Protein AF-A0A2G9M2V4-F1 (afdb_monomer_lite)

Sequence (342 aa):
EKAVISFSGGCNIKPTGKTESYLNFDTWGEDLDELNELRHRVETSLGPGWCKREIEGLKKQREELENALNQEFLGWFFEEYVASSPAEWEKHISGIFASYWRFVDNARELHEMTGCLEDTALDIELKDIEYKSEYGELHYWEEERQLDGREIITPFMQIWVFPTKDFIKEEFRAAMRAGKMPGPGNEQKGPSPKEIEETKKNEEVMRRINKLSDKYGGSADFLIEVYDEDETLFRALMRINPENIVEIDIINDNTNIEEPDINVAVEFDFLYDTIKIFEQEAHLESPPWARQPRRPIKRIVDTGKVIARVAAAVVSGGIRVSPITATPTVLSFLKLIAGGSM

Foldseek 3Di:
DDKDKDWDWDFDQDPVRDTDIDTDIDIDDPVCVVVVVVVVVCCVVCQVVVLVVQLVVLLVVVVVLVVCPDPVNVCCLQVPVCQVCVLCQVVSVVVVVVSVVSVLVSQVSNCVSCVSP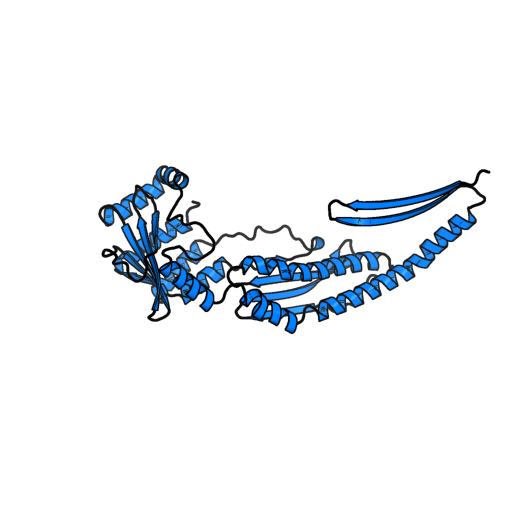PDQDDPDDWDWDWDDDQQWIKTKTWDWDDDPNGTTIWIKMWIDGHDHLVVVLVQLQVCLQVFADGGDDDSQQADDPVVLVVQLPPPVLLVLLAVQCVVVPFKAWEWEFEDEPPDTSWIWIWIGGNRRRIGITTHHPPDDDDDHPKYKYAYSVLVRVVVSVLRPPGDMDTHPRPDDPPPPPPPCPVLVVVLVSVVVCCVVVRIDMPPPVCVVVVSVVSCVVSVDDD

Radius of gyration: 31.12 Å; chains: 1; bounding box: 85×49×77 Å

pLDDT: mean 77.34, std 16.14, range [33.22, 94.5]

Structure (mmCIF, N/CA/C/O backbone):
data_AF-A0A2G9M2V4-F1
#
_entry.id   AF-A0A2G9M2V4-F1
#
loop_
_atom_site.group_PDB
_atom_site.id
_atom_site.type_symbol
_atom_site.label_atom_id
_atom_site.label_alt_id
_atom_site.label_comp_id
_atom_site.label_asym_id
_atom_site.label_entity_id
_atom_site.label_seq_id
_atom_site.pdbx_PDB_ins_code
_atom_site.Cartn_x
_atom_site.Cartn_y
_atom_site.Cartn_z
_atom_site.occupancy
_atom_site.B_iso_or_equiv
_atom_site.auth_seq_id
_atom_site.auth_comp_id
_atom_site.auth_asym_id
_atom_site.auth_atom_id
_atom_site.pdbx_PDB_model_num
ATOM 1 N N . GLU A 1 1 ? 57.743 30.578 -36.783 1.00 50.25 1 GLU A N 1
ATOM 2 C CA . GLU A 1 1 ? 57.048 30.782 -35.494 1.00 50.25 1 GLU A CA 1
ATOM 3 C C . GLU A 1 1 ? 57.430 29.684 -34.500 1.00 50.25 1 GLU A C 1
ATOM 5 O O . GLU A 1 1 ? 58.233 28.823 -34.839 1.00 50.25 1 GLU A O 1
ATOM 10 N N . LYS A 1 2 ? 56.910 29.707 -33.263 1.00 49.12 2 LYS A N 1
ATOM 11 C CA . LYS A 1 2 ? 56.956 28.548 -32.355 1.00 49.12 2 LYS A CA 1
ATOM 12 C C . LYS A 1 2 ? 55.600 27.845 -32.407 1.00 49.12 2 LYS A C 1
ATOM 14 O O . LYS A 1 2 ? 54.623 28.401 -31.920 1.00 49.12 2 LYS A O 1
ATOM 19 N N . ALA A 1 3 ? 55.567 26.649 -32.984 1.00 47.72 3 ALA A N 1
ATOM 20 C CA . ALA A 1 3 ? 54.414 25.764 -32.927 1.00 47.72 3 ALA A CA 1
ATOM 21 C C . ALA A 1 3 ? 54.236 25.243 -31.493 1.00 47.72 3 ALA A C 1
ATOM 23 O O . ALA A 1 3 ? 55.201 24.790 -30.867 1.00 47.72 3 ALA A O 1
ATOM 24 N N . VAL A 1 4 ? 53.017 25.328 -30.963 1.00 50.97 4 VAL A N 1
ATOM 25 C CA . VAL A 1 4 ? 52.681 24.814 -29.630 1.00 50.97 4 VAL A CA 1
ATOM 26 C C . VAL A 1 4 ? 51.576 23.783 -29.772 1.00 50.97 4 VAL A C 1
ATOM 28 O O . VAL A 1 4 ? 50.515 24.065 -30.325 1.00 50.97 4 VAL A O 1
ATOM 31 N N . ILE A 1 5 ? 51.843 22.588 -29.252 1.00 50.94 5 ILE A N 1
ATOM 32 C CA . ILE A 1 5 ? 50.867 21.510 -29.130 1.00 50.94 5 ILE A CA 1
ATOM 33 C C . ILE A 1 5 ? 50.503 21.414 -27.652 1.00 50.94 5 ILE A C 1
ATOM 35 O O . ILE A 1 5 ? 51.377 21.211 -26.806 1.00 50.94 5 ILE A O 1
ATOM 39 N N . SER A 1 6 ? 49.220 21.577 -27.351 1.00 47.16 6 SER A N 1
ATOM 40 C CA . SER A 1 6 ? 48.666 21.419 -26.014 1.00 47.16 6 SER A CA 1
ATOM 41 C C . SER A 1 6 ? 47.783 20.182 -25.973 1.00 47.16 6 SER A C 1
ATOM 43 O O . SER A 1 6 ? 46.870 20.012 -26.782 1.00 47.16 6 SER A O 1
ATOM 45 N N . PHE A 1 7 ? 48.058 19.321 -24.999 1.00 46.25 7 PHE A N 1
ATOM 46 C CA . PHE A 1 7 ? 47.219 18.181 -24.677 1.00 46.25 7 PHE A CA 1
ATOM 47 C C . PHE A 1 7 ? 46.580 18.434 -23.323 1.00 46.25 7 PHE A C 1
ATOM 49 O O . PHE A 1 7 ? 47.282 18.614 -22.326 1.00 46.25 7 PHE A O 1
ATOM 56 N N . SER A 1 8 ? 45.253 18.436 -23.280 1.00 46.72 8 SER A N 1
ATOM 57 C CA . SER A 1 8 ? 44.532 18.491 -22.017 1.00 46.72 8 SER A CA 1
ATOM 58 C C . SER A 1 8 ? 43.512 17.371 -21.971 1.00 46.72 8 SER A C 1
ATOM 60 O O . SER A 1 8 ? 42.762 17.135 -22.910 1.00 46.72 8 SER A O 1
ATOM 62 N N . GLY A 1 9 ? 43.520 16.644 -20.868 1.00 38.97 9 GLY A N 1
ATOM 63 C CA . GLY A 1 9 ? 42.546 15.610 -20.592 1.00 38.97 9 GLY A CA 1
ATOM 64 C C . GLY A 1 9 ? 42.110 15.750 -19.152 1.00 38.97 9 GLY A C 1
ATOM 65 O O . GLY A 1 9 ? 42.909 16.115 -18.286 1.00 38.97 9 GLY A O 1
ATOM 66 N N . GLY A 1 10 ? 40.838 15.487 -18.907 1.00 39.62 10 GLY A N 1
ATOM 67 C CA . GLY A 1 10 ? 40.272 15.568 -17.576 1.00 39.62 10 GLY A CA 1
ATOM 68 C C . GLY A 1 10 ? 39.173 14.540 -17.399 1.00 39.62 10 GLY A C 1
ATOM 69 O O . GLY A 1 10 ? 38.394 14.280 -18.314 1.00 39.62 10 GLY A O 1
ATOM 70 N N . CYS A 1 11 ? 39.109 13.981 -16.198 1.00 39.47 11 CYS A N 1
ATOM 71 C CA . CYS A 1 11 ? 37.953 13.238 -15.726 1.00 39.47 11 CYS A CA 1
ATOM 72 C C . CYS A 1 11 ? 37.214 14.144 -14.746 1.00 39.47 11 CYS A C 1
ATOM 74 O O . CYS A 1 11 ? 37.710 14.403 -13.650 1.00 39.47 11 CYS A O 1
ATOM 76 N N . ASN A 1 12 ? 36.043 14.638 -15.139 1.00 43.56 12 ASN A N 1
ATOM 77 C CA . ASN A 1 12 ? 35.160 15.347 -14.228 1.00 43.56 12 ASN A CA 1
ATOM 78 C C . ASN A 1 12 ? 34.209 14.341 -13.592 1.00 43.56 12 ASN A C 1
ATOM 80 O O . ASN A 1 12 ? 33.294 13.826 -14.234 1.00 43.56 12 ASN A O 1
ATOM 84 N N . ILE A 1 13 ? 34.446 14.060 -12.314 1.00 51.88 13 ILE A N 1
ATOM 85 C CA . ILE A 1 13 ? 33.550 13.244 -11.502 1.00 51.88 13 ILE A CA 1
ATOM 86 C C . ILE A 1 13 ? 32.504 14.190 -10.925 1.00 51.88 13 ILE A C 1
ATOM 88 O O . ILE A 1 13 ? 32.802 15.009 -10.053 1.00 51.88 13 ILE A O 1
ATOM 92 N N . LYS A 1 14 ? 31.278 14.116 -11.443 1.00 59.75 14 LYS A N 1
ATOM 93 C CA . LYS A 1 14 ? 30.175 14.918 -10.913 1.00 59.75 14 LYS A CA 1
ATOM 94 C C . LYS A 1 14 ? 29.709 14.339 -9.571 1.00 59.75 14 LYS A C 1
ATOM 96 O O . LYS A 1 14 ? 29.824 13.132 -9.357 1.00 59.75 14 LYS A O 1
ATOM 101 N N . PRO A 1 15 ? 29.114 15.155 -8.678 1.00 44.12 15 PRO A N 1
ATOM 102 C CA . PRO A 1 15 ? 28.588 14.686 -7.388 1.00 44.12 15 PRO A CA 1
ATOM 103 C C . PRO A 1 15 ? 27.552 13.555 -7.498 1.00 44.12 15 PRO A C 1
ATOM 105 O O . PRO A 1 15 ? 27.267 12.881 -6.516 1.00 44.12 15 PRO A O 1
ATOM 108 N N . THR A 1 16 ? 26.999 13.338 -8.694 1.00 62.59 16 THR A N 1
ATOM 109 C CA . THR A 1 16 ? 26.072 12.254 -9.040 1.00 62.59 16 THR A CA 1
ATOM 110 C C . THR A 1 16 ? 26.753 10.902 -9.292 1.00 62.59 16 THR A C 1
ATOM 112 O O . THR A 1 16 ? 26.066 9.929 -9.578 1.00 62.59 16 THR A O 1
ATOM 115 N N . GLY A 1 17 ? 28.087 10.825 -9.241 1.00 52.25 17 GLY A N 1
ATOM 116 C CA . GLY A 1 17 ? 28.858 9.613 -9.543 1.00 52.25 17 GLY A CA 1
ATOM 117 C C . GLY A 1 17 ? 29.121 9.380 -11.037 1.00 52.25 17 GLY A C 1
ATOM 118 O O . GLY A 1 17 ? 29.839 8.446 -11.388 1.00 52.25 17 GLY A O 1
ATOM 119 N N . LYS A 1 18 ? 28.591 10.234 -11.926 1.00 44.22 18 LYS A N 1
ATOM 120 C CA . LYS A 1 18 ? 28.877 10.182 -13.367 1.00 44.22 18 LYS A CA 1
ATOM 121 C C . LYS A 1 18 ? 30.278 10.742 -13.631 1.00 44.22 18 LYS A C 1
ATOM 123 O O . LYS A 1 18 ? 30.577 11.877 -13.249 1.00 44.22 18 LYS A O 1
ATOM 128 N N . THR A 1 19 ? 31.117 9.947 -14.289 1.00 42.12 19 THR A N 1
ATOM 129 C CA . THR A 1 19 ? 32.449 10.363 -14.741 1.00 42.12 19 THR A CA 1
ATOM 130 C C . THR A 1 19 ? 32.359 10.773 -16.201 1.00 42.12 19 THR A C 1
ATOM 132 O O . THR A 1 19 ? 32.107 9.941 -17.068 1.00 42.12 19 THR A O 1
ATOM 135 N N . GLU A 1 20 ? 32.561 12.057 -16.469 1.00 47.03 20 GLU A N 1
ATOM 136 C CA . GLU A 1 20 ? 32.681 12.589 -17.823 1.00 47.03 20 GLU A CA 1
ATOM 137 C C . GLU A 1 20 ? 34.167 12.772 -18.124 1.00 47.03 20 GLU A C 1
ATOM 139 O O . GLU A 1 20 ? 34.849 13.590 -17.501 1.00 47.03 20 GLU A O 1
ATOM 144 N N . SER A 1 21 ? 34.688 11.973 -19.049 1.00 40.56 21 SER A N 1
ATOM 145 C CA . SER A 1 21 ? 36.047 12.133 -19.554 1.00 40.56 21 SER A CA 1
ATOM 146 C C . SER A 1 21 ? 36.026 12.969 -20.819 1.00 40.56 21 SER A C 1
ATOM 148 O O . SER A 1 21 ? 35.266 12.673 -21.741 1.00 40.56 21 SER A O 1
ATOM 150 N N . TYR A 1 22 ? 36.904 13.961 -20.887 1.00 55.19 22 TYR A N 1
ATOM 151 C CA . TYR A 1 22 ? 37.191 14.652 -22.132 1.00 55.19 22 TYR A CA 1
ATOM 152 C C . TYR A 1 22 ? 38.682 14.602 -22.429 1.00 55.19 22 TYR A C 1
ATOM 154 O O . TYR A 1 22 ? 39.536 14.601 -21.538 1.00 55.19 22 TYR A O 1
ATOM 162 N N . LEU A 1 23 ? 38.968 14.568 -23.720 1.00 43.34 23 LEU A N 1
ATOM 163 C CA . LEU A 1 23 ? 40.288 14.717 -24.292 1.00 43.34 23 LEU A CA 1
ATOM 164 C C . LEU A 1 23 ? 40.187 15.876 -25.269 1.00 43.34 23 LEU A C 1
ATOM 166 O O . LEU A 1 23 ? 39.374 15.833 -26.187 1.00 43.34 23 LEU A O 1
ATOM 170 N N . ASN A 1 24 ? 40.972 16.918 -25.032 1.00 46.22 24 ASN A N 1
ATOM 171 C CA . ASN A 1 24 ? 41.026 18.091 -25.879 1.00 46.22 24 ASN A CA 1
ATOM 172 C C . ASN A 1 24 ? 42.446 18.277 -26.424 1.00 46.22 24 ASN A C 1
ATOM 174 O O . ASN A 1 24 ? 43.439 18.202 -25.688 1.00 46.22 24 ASN A O 1
ATOM 178 N N . PHE A 1 25 ? 42.514 18.511 -27.730 1.00 51.84 25 PHE A N 1
ATOM 179 C CA . PHE A 1 25 ? 43.746 18.666 -28.485 1.00 51.84 25 PHE A CA 1
ATOM 180 C C . PHE A 1 25 ? 43.737 20.035 -29.158 1.00 51.84 25 PHE A C 1
ATOM 182 O O . PHE A 1 25 ? 42.947 20.276 -30.076 1.00 51.84 25 PHE A O 1
ATOM 189 N N . ASP A 1 26 ? 44.620 20.920 -28.698 1.00 54.78 26 ASP A N 1
ATOM 190 C CA . ASP A 1 26 ? 44.725 22.280 -29.216 1.00 54.78 26 ASP A CA 1
ATOM 191 C C . ASP A 1 26 ? 46.113 22.528 -29.799 1.00 54.78 26 ASP A C 1
ATOM 193 O O . ASP A 1 26 ? 47.145 22.262 -29.174 1.00 54.78 26 ASP A O 1
ATOM 197 N N . THR A 1 27 ? 46.125 23.073 -31.012 1.00 59.81 27 THR A N 1
ATOM 198 C CA . THR A 1 27 ? 47.337 23.432 -31.745 1.00 59.81 27 THR A CA 1
ATOM 199 C C . THR A 1 27 ? 47.300 24.892 -32.157 1.00 59.81 27 THR A C 1
ATOM 201 O O . THR A 1 27 ? 46.285 25.375 -32.658 1.00 59.81 27 THR A O 1
ATOM 204 N N . TRP A 1 28 ? 48.410 25.602 -31.943 1.00 45.72 28 TRP A N 1
ATOM 205 C CA . TRP A 1 28 ? 48.533 27.025 -32.262 1.00 45.72 28 TRP A CA 1
ATOM 206 C C . TRP A 1 28 ? 49.816 27.318 -33.055 1.00 45.72 28 TRP A C 1
ATOM 208 O O . TRP A 1 28 ? 50.900 26.856 -32.678 1.00 45.72 28 TRP A O 1
ATOM 218 N N . GLY A 1 29 ? 49.673 28.102 -34.130 1.00 58.62 29 GLY A N 1
ATOM 219 C CA . GLY A 1 29 ? 50.730 28.498 -35.072 1.00 58.62 29 GLY A CA 1
ATOM 220 C C . GLY A 1 29 ? 50.412 28.091 -36.518 1.00 58.62 29 GLY A C 1
ATOM 221 O O . GLY A 1 29 ? 49.863 27.014 -36.729 1.00 58.62 29 GLY A O 1
ATOM 222 N N . GLU A 1 30 ? 50.791 28.931 -37.491 1.00 62.16 30 GLU A N 1
ATOM 223 C CA . GLU A 1 30 ? 50.474 28.763 -38.929 1.00 62.16 30 GLU A CA 1
ATOM 224 C C . GLU A 1 30 ? 50.948 27.409 -39.500 1.00 62.16 30 GLU A C 1
ATOM 226 O O . GLU A 1 30 ? 50.261 26.792 -40.309 1.00 62.16 30 GLU A O 1
ATOM 231 N N . ASP A 1 31 ? 52.070 26.871 -39.002 1.00 63.34 31 ASP A N 1
ATOM 232 C CA . ASP A 1 31 ? 52.608 25.561 -39.415 1.00 63.34 31 ASP A CA 1
ATOM 233 C C . ASP A 1 31 ? 51.718 24.360 -39.009 1.00 63.34 31 ASP A C 1
ATOM 235 O O . ASP A 1 31 ? 51.987 23.226 -39.406 1.00 63.34 31 ASP A O 1
ATOM 239 N N . LEU A 1 32 ? 50.684 24.576 -38.184 1.00 62.81 32 LEU A N 1
ATOM 240 C CA . LEU A 1 32 ? 49.754 23.546 -37.699 1.00 62.81 32 LEU A CA 1
ATOM 241 C C . LEU A 1 32 ? 48.304 23.778 -38.163 1.00 62.81 32 LEU A C 1
ATOM 243 O O . LEU A 1 32 ? 47.405 23.052 -37.731 1.00 62.81 32 LEU A O 1
ATOM 247 N N . ASP A 1 33 ? 48.060 24.735 -39.061 1.00 62.72 33 ASP A N 1
ATOM 248 C CA . ASP A 1 33 ? 46.715 25.015 -39.578 1.00 62.72 33 ASP A CA 1
ATOM 249 C C . ASP A 1 33 ? 46.127 23.819 -40.347 1.00 62.72 33 ASP A C 1
ATOM 251 O O . ASP A 1 33 ? 44.945 23.513 -40.195 1.00 62.72 33 ASP A O 1
ATOM 255 N N . GLU A 1 34 ? 46.953 23.033 -41.049 1.00 58.94 34 GLU A N 1
ATOM 256 C CA . GLU A 1 34 ? 46.512 21.781 -41.689 1.00 58.94 34 GLU A CA 1
ATOM 257 C C . GLU A 1 34 ? 46.005 20.738 -40.675 1.00 58.94 34 GLU A C 1
ATOM 259 O O . GLU A 1 34 ? 45.077 19.984 -40.976 1.00 58.94 34 GLU A O 1
ATOM 264 N N . LEU A 1 35 ? 46.573 20.703 -39.461 1.00 58.28 35 LEU A N 1
ATOM 265 C CA . LEU A 1 35 ? 46.142 19.821 -38.368 1.00 58.28 35 LEU A CA 1
ATOM 266 C C . LEU A 1 35 ? 44.841 20.313 -37.725 1.00 58.28 35 LEU A C 1
ATOM 268 O O . LEU A 1 35 ? 43.980 19.489 -37.414 1.00 58.28 35 LEU A O 1
ATOM 272 N N . ASN A 1 36 ? 44.657 21.630 -37.596 1.00 57.50 36 ASN A N 1
ATOM 273 C CA . ASN A 1 36 ? 43.387 22.230 -37.178 1.00 57.50 36 ASN A CA 1
ATOM 274 C C . ASN A 1 36 ? 42.278 21.963 -38.210 1.00 57.50 36 ASN A C 1
ATOM 276 O O . ASN A 1 36 ? 41.167 21.587 -37.838 1.00 57.50 36 ASN A O 1
ATOM 280 N N . GLU A 1 37 ? 42.574 22.048 -39.508 1.00 60.97 37 GLU A N 1
ATOM 281 C CA . GLU A 1 37 ? 41.638 21.653 -40.565 1.00 60.97 37 GLU A CA 1
ATOM 282 C C . GLU A 1 37 ? 41.376 20.141 -40.596 1.00 60.97 37 GLU A C 1
ATOM 284 O O . GLU A 1 37 ? 40.280 19.705 -40.955 1.00 60.97 37 GLU A O 1
ATOM 289 N N . LEU A 1 38 ? 42.364 19.306 -40.254 1.00 55.34 38 LEU A N 1
ATOM 290 C CA . LEU A 1 38 ? 42.166 17.862 -40.109 1.00 55.34 38 LEU A CA 1
ATOM 291 C C . LEU A 1 38 ? 41.274 17.550 -38.905 1.00 55.34 38 LEU A C 1
ATOM 293 O O . LEU A 1 38 ? 40.374 16.728 -39.036 1.00 55.34 38 LEU A O 1
ATOM 297 N N . ARG A 1 39 ? 41.469 18.233 -37.768 1.00 57.03 39 ARG A N 1
ATOM 298 C CA . ARG A 1 39 ? 40.598 18.153 -36.586 1.00 57.03 39 ARG A CA 1
ATOM 299 C C . ARG A 1 39 ? 39.181 18.552 -36.950 1.00 57.03 39 ARG A C 1
ATOM 301 O O . ARG A 1 39 ? 38.265 17.777 -36.710 1.00 57.03 39 ARG A O 1
ATOM 308 N N . HIS A 1 40 ? 39.016 19.692 -37.615 1.00 54.25 40 HIS A N 1
ATOM 309 C CA . HIS A 1 40 ? 37.707 20.150 -38.053 1.00 54.25 40 HIS A CA 1
ATOM 310 C C . HIS A 1 40 ? 37.074 19.137 -39.012 1.00 54.25 40 HIS A C 1
ATOM 312 O O . HIS A 1 40 ? 35.923 18.764 -38.834 1.00 54.25 40 HIS A O 1
ATOM 318 N N . ARG A 1 41 ? 37.834 18.561 -39.953 1.00 53.66 41 ARG A N 1
ATOM 319 C CA . ARG A 1 41 ? 37.355 17.460 -40.805 1.00 53.66 41 ARG A CA 1
ATOM 320 C C . ARG A 1 41 ? 37.017 16.193 -40.026 1.00 53.66 41 ARG A C 1
ATOM 322 O O . ARG A 1 41 ? 36.058 15.536 -40.397 1.00 53.66 41 ARG A O 1
ATOM 329 N N . VAL A 1 42 ? 37.748 15.825 -38.981 1.00 52.56 42 VAL A N 1
ATOM 330 C CA . VAL A 1 42 ? 37.482 14.639 -38.149 1.00 52.56 42 VAL A CA 1
ATOM 331 C C . VAL A 1 42 ? 36.256 14.860 -37.261 1.00 52.56 42 VAL A C 1
ATOM 333 O O . VAL A 1 42 ? 35.383 14.006 -37.232 1.00 52.56 42 VAL A O 1
ATOM 336 N N . GLU A 1 43 ? 36.111 16.023 -36.634 1.00 48.12 43 GLU A N 1
ATOM 337 C CA . GLU A 1 43 ? 34.917 16.430 -35.880 1.00 48.12 43 GLU A CA 1
ATOM 338 C C . GLU A 1 43 ? 33.677 16.485 -36.793 1.00 48.12 43 GLU A C 1
ATOM 340 O O . GLU A 1 43 ? 32.614 15.977 -36.439 1.00 48.12 43 GLU A O 1
ATOM 345 N N . THR A 1 44 ? 33.832 16.995 -38.019 1.00 49.50 44 THR A N 1
ATOM 346 C CA . THR A 1 44 ? 32.743 17.108 -39.007 1.00 49.50 44 THR A CA 1
ATOM 347 C C . THR A 1 44 ? 32.444 15.781 -39.730 1.00 49.50 44 THR A C 1
ATOM 349 O O . THR A 1 44 ? 31.305 15.535 -40.115 1.00 49.50 44 THR A O 1
ATOM 352 N N . SER A 1 45 ? 33.430 14.889 -39.906 1.00 46.56 45 SER A N 1
ATOM 353 C CA . SER A 1 45 ? 33.254 13.571 -40.554 1.00 46.56 45 SER A CA 1
ATOM 354 C C . SER A 1 45 ? 32.863 12.458 -39.583 1.00 46.56 45 SER A C 1
ATOM 356 O O . SER A 1 45 ? 32.208 11.499 -39.992 1.00 46.56 45 SER A O 1
ATOM 358 N N . LEU A 1 46 ? 33.211 12.582 -38.299 1.00 46.91 46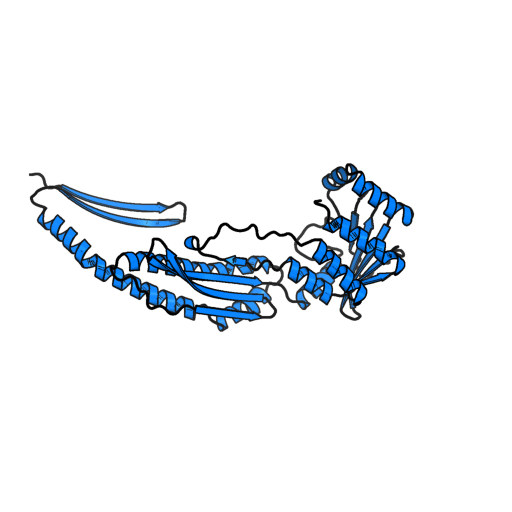 LEU A N 1
ATOM 359 C CA . LEU A 1 46 ? 32.755 11.670 -37.257 1.00 46.91 46 LEU A CA 1
ATOM 360 C C . LEU A 1 46 ? 31.368 12.043 -36.734 1.00 46.91 46 LEU A C 1
ATOM 362 O O . LEU A 1 46 ? 30.663 11.123 -36.356 1.00 46.91 46 LEU A O 1
ATOM 366 N N . GLY A 1 47 ? 30.936 13.310 -36.756 1.00 53.59 47 GLY A N 1
ATOM 367 C CA . GLY A 1 47 ? 29.662 13.751 -36.161 1.00 53.59 47 GLY A CA 1
ATOM 368 C C . GLY A 1 47 ? 28.428 12.946 -36.611 1.00 53.59 47 GLY A C 1
ATOM 369 O O . GLY A 1 47 ? 27.878 12.189 -35.811 1.00 53.59 47 GLY A O 1
ATOM 370 N N . PRO A 1 48 ? 28.020 12.993 -37.895 1.00 56.47 48 PRO A N 1
ATOM 371 C CA . PRO A 1 48 ? 26.815 12.289 -38.350 1.00 56.47 48 PRO A CA 1
ATOM 372 C C . PRO A 1 48 ? 26.943 10.758 -38.302 1.00 56.47 48 PRO A C 1
ATOM 374 O O . PRO A 1 48 ? 25.967 10.053 -38.057 1.00 56.47 48 PRO A O 1
ATOM 377 N N . GLY A 1 49 ? 28.145 10.220 -38.545 1.00 61.12 49 GLY A N 1
ATOM 378 C CA . GLY A 1 49 ? 28.404 8.775 -38.536 1.00 61.12 49 GLY A CA 1
ATOM 379 C C . GLY A 1 49 ? 28.552 8.180 -37.132 1.00 61.12 49 GLY A C 1
ATOM 380 O O . GLY A 1 49 ? 28.302 6.993 -36.929 1.00 61.12 49 GLY A O 1
ATOM 381 N N . TRP A 1 50 ? 28.968 8.978 -36.153 1.00 62.41 50 TRP A N 1
ATOM 382 C CA . TRP A 1 50 ? 28.980 8.621 -34.739 1.00 62.41 50 TRP A CA 1
ATOM 383 C C . TRP A 1 50 ? 27.564 8.692 -34.168 1.00 62.41 50 TRP A C 1
ATOM 385 O O . TRP A 1 50 ? 27.096 7.673 -33.678 1.00 62.41 50 TRP A O 1
ATOM 395 N N . CYS A 1 51 ? 26.828 9.790 -34.378 1.00 68.88 51 CYS A N 1
ATOM 396 C CA . CYS A 1 51 ? 25.447 9.926 -33.897 1.00 68.88 51 CYS A CA 1
ATOM 397 C C . CYS A 1 51 ? 24.524 8.829 -34.453 1.00 68.88 51 CYS A C 1
ATOM 399 O O . CYS A 1 51 ? 23.768 8.220 -33.702 1.00 68.88 51 CYS A O 1
ATOM 401 N N . LYS A 1 52 ? 24.657 8.463 -35.739 1.00 75.81 52 LYS A N 1
ATOM 402 C CA . LYS A 1 52 ? 23.941 7.302 -36.302 1.00 75.81 52 LYS A CA 1
ATOM 403 C C . LYS A 1 52 ? 24.295 5.980 -35.613 1.00 75.81 52 LYS A C 1
ATOM 405 O O . LYS A 1 52 ? 23.411 5.164 -35.392 1.00 75.81 52 LYS A O 1
ATOM 410 N N . ARG A 1 53 ? 25.570 5.748 -35.278 1.00 70.50 53 ARG A N 1
ATOM 411 C CA . ARG A 1 53 ? 25.998 4.520 -34.582 1.00 70.50 53 ARG A CA 1
ATOM 412 C C . ARG A 1 53 ? 25.496 4.469 -33.142 1.00 70.50 53 ARG A C 1
ATOM 414 O O . ARG A 1 53 ? 25.083 3.398 -32.713 1.00 70.50 53 ARG A O 1
ATOM 421 N N . GLU A 1 54 ? 25.509 5.594 -32.434 1.00 74.62 54 GLU A N 1
ATOM 422 C CA . GLU A 1 54 ? 24.967 5.686 -31.074 1.00 74.62 54 GLU A CA 1
ATOM 423 C C . GLU A 1 54 ? 23.453 5.456 -31.070 1.00 74.62 54 GLU A C 1
ATOM 425 O O . GLU A 1 54 ? 22.971 4.654 -30.280 1.00 74.62 54 GLU A O 1
ATOM 430 N N . ILE A 1 55 ? 22.704 6.050 -32.009 1.00 82.56 55 ILE A N 1
ATOM 431 C CA . ILE A 1 55 ? 21.255 5.811 -32.146 1.00 82.56 55 ILE A CA 1
ATOM 432 C C . ILE A 1 55 ? 20.958 4.327 -32.382 1.00 82.56 55 ILE A C 1
ATOM 434 O O . ILE A 1 55 ? 20.102 3.762 -31.710 1.00 82.56 55 ILE A O 1
ATOM 438 N N . GLU A 1 56 ? 21.676 3.670 -33.295 1.00 82.75 56 GLU A N 1
ATOM 439 C CA . GLU A 1 56 ? 21.507 2.229 -33.533 1.00 82.75 56 GLU A CA 1
ATOM 440 C C . GLU A 1 56 ? 21.890 1.382 -32.306 1.00 82.75 56 GLU A C 1
ATOM 442 O O . GLU A 1 56 ? 21.258 0.363 -32.027 1.00 82.75 56 GLU A O 1
ATOM 447 N N . GLY A 1 57 ? 22.903 1.799 -31.541 1.00 79.31 57 GLY A N 1
ATOM 448 C CA . GLY A 1 57 ? 23.266 1.167 -30.271 1.00 79.31 57 GLY A CA 1
ATOM 449 C C . GLY A 1 57 ? 22.172 1.312 -29.212 1.00 79.31 57 GLY A C 1
ATOM 450 O O . GLY A 1 57 ? 21.806 0.332 -28.565 1.00 79.31 57 GLY A O 1
ATOM 451 N N . LEU A 1 58 ? 21.606 2.510 -29.083 1.00 84.06 58 LEU A N 1
ATOM 452 C CA . LEU A 1 58 ? 20.531 2.820 -28.145 1.00 84.06 58 LEU A CA 1
ATOM 453 C C . LEU A 1 58 ? 19.223 2.109 -28.504 1.00 84.06 58 LEU A C 1
ATOM 455 O O . LEU A 1 58 ? 18.531 1.650 -27.599 1.00 84.06 58 LEU A O 1
ATOM 459 N N . LYS A 1 59 ? 18.912 1.951 -29.798 1.00 88.50 59 LYS A N 1
ATOM 460 C CA . LYS A 1 59 ? 17.787 1.125 -30.268 1.00 88.50 59 LYS A CA 1
ATOM 461 C C . LYS A 1 59 ? 17.955 -0.340 -29.868 1.00 88.50 59 LYS A C 1
ATOM 463 O O . LYS A 1 59 ? 17.030 -0.925 -29.322 1.00 88.50 59 LYS A O 1
ATOM 468 N N . LYS A 1 60 ? 19.151 -0.913 -30.034 1.00 86.69 60 LYS A N 1
ATOM 469 C CA . LYS A 1 60 ? 19.432 -2.282 -29.561 1.00 86.69 60 LYS A CA 1
ATOM 470 C C . LYS A 1 60 ? 19.332 -2.404 -28.047 1.00 86.69 60 LYS A C 1
ATOM 472 O O . LYS A 1 60 ? 18.753 -3.354 -27.544 1.00 86.69 60 LYS A O 1
ATOM 477 N N . GLN A 1 61 ? 19.879 -1.440 -27.305 1.00 83.12 61 GLN A N 1
ATOM 478 C CA . GLN A 1 61 ? 19.754 -1.433 -25.848 1.00 83.12 61 GLN A CA 1
ATOM 479 C C . GLN A 1 61 ? 18.286 -1.379 -25.421 1.00 83.12 61 GLN A C 1
ATOM 481 O O . GLN A 1 61 ? 17.901 -2.052 -24.470 1.00 83.12 61 GLN A O 1
ATOM 486 N N . ARG A 1 62 ? 17.473 -0.594 -26.125 1.00 87.31 62 ARG A N 1
ATOM 487 C CA . ARG A 1 62 ? 16.036 -0.530 -25.903 1.00 87.31 62 ARG A CA 1
ATOM 488 C C . ARG A 1 62 ? 15.365 -1.881 -26.152 1.00 87.31 62 ARG A C 1
ATOM 490 O O . ARG A 1 62 ? 14.653 -2.336 -25.269 1.00 87.31 62 ARG A O 1
ATOM 497 N N . GLU A 1 63 ? 15.636 -2.539 -27.278 1.00 87.62 63 GLU A N 1
ATOM 498 C CA . GLU A 1 63 ? 15.112 -3.887 -27.564 1.00 87.62 63 GLU A CA 1
ATOM 499 C C . GLU A 1 63 ? 15.466 -4.887 -26.447 1.00 87.62 63 GLU A C 1
ATOM 501 O O . GLU A 1 63 ? 14.622 -5.667 -26.015 1.00 87.62 63 GLU A O 1
ATOM 506 N N . GLU A 1 64 ? 16.693 -4.841 -25.921 1.00 87.62 64 GLU A N 1
ATOM 507 C CA . GLU A 1 64 ? 17.105 -5.678 -24.784 1.00 87.62 64 GLU A CA 1
ATOM 508 C C . GLU A 1 64 ? 16.338 -5.337 -23.495 1.00 87.62 64 GLU A C 1
ATOM 510 O O . GLU A 1 64 ? 15.941 -6.239 -22.757 1.00 87.62 64 GLU A O 1
ATOM 515 N N . LEU A 1 65 ? 16.090 -4.050 -23.219 1.00 86.62 65 LEU A N 1
ATOM 516 C CA . LEU A 1 65 ? 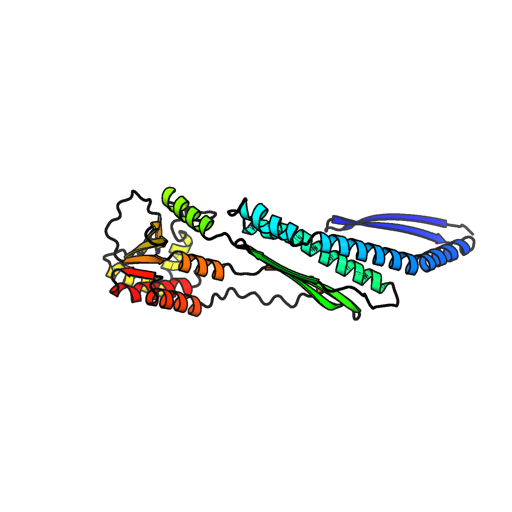15.279 -3.621 -22.073 1.00 86.62 65 LEU A CA 1
ATOM 517 C C . LEU A 1 65 ? 13.825 -4.090 -22.203 1.00 86.62 65 LEU A C 1
ATOM 519 O O . LEU A 1 65 ? 13.256 -4.577 -21.228 1.00 86.62 65 LEU A O 1
ATOM 523 N N . GLU A 1 66 ? 13.238 -3.973 -23.393 1.00 86.81 66 GLU A N 1
ATOM 524 C CA . GLU A 1 66 ? 11.881 -4.441 -23.699 1.00 86.81 66 GLU A CA 1
ATOM 525 C C . GLU A 1 66 ? 11.768 -5.963 -23.549 1.00 86.81 66 GLU A C 1
ATOM 527 O O . GLU A 1 66 ? 10.830 -6.460 -22.930 1.00 86.81 66 GLU A O 1
ATOM 532 N N . ASN A 1 67 ? 12.759 -6.709 -24.045 1.00 85.75 67 ASN A N 1
ATOM 533 C CA . ASN A 1 67 ? 12.815 -8.160 -23.886 1.00 85.75 67 ASN A CA 1
ATOM 534 C C . ASN A 1 67 ? 13.016 -8.580 -22.426 1.00 85.75 67 ASN A C 1
ATOM 536 O O . ASN A 1 67 ? 12.537 -9.643 -22.038 1.00 85.75 67 ASN A O 1
ATOM 540 N N . ALA A 1 68 ? 13.716 -7.776 -21.621 1.00 86.12 68 ALA A N 1
ATOM 541 C CA . ALA A 1 68 ? 13.917 -8.036 -20.199 1.00 86.12 68 ALA A CA 1
ATOM 542 C C . ALA A 1 68 ? 12.674 -7.704 -19.355 1.00 86.12 68 ALA A C 1
ATOM 544 O O . ALA A 1 68 ? 12.370 -8.433 -18.412 1.00 86.12 68 ALA A O 1
ATOM 545 N N . LEU A 1 69 ? 11.934 -6.640 -19.689 1.00 88.25 69 LEU A N 1
ATOM 546 C CA . LEU A 1 69 ? 10.672 -6.275 -19.034 1.00 88.25 69 LEU A CA 1
ATOM 547 C C . LEU A 1 69 ? 9.498 -7.053 -19.647 1.00 88.25 69 LEU A C 1
ATOM 549 O O . LEU A 1 69 ? 8.577 -6.488 -20.229 1.00 88.25 69 LEU A O 1
ATOM 553 N N . ASN A 1 70 ? 9.538 -8.376 -19.525 1.00 89.12 70 ASN A N 1
ATOM 554 C CA . ASN A 1 70 ? 8.532 -9.269 -20.089 1.00 89.12 70 ASN A CA 1
ATOM 555 C C . ASN A 1 70 ? 7.640 -9.900 -19.002 1.00 89.12 70 ASN A C 1
ATOM 557 O O . ASN A 1 70 ? 7.854 -9.727 -17.802 1.00 89.12 70 ASN A O 1
ATOM 561 N N . GLN A 1 71 ? 6.632 -10.661 -19.431 1.00 93.19 71 GLN A N 1
ATOM 562 C CA . GLN A 1 71 ? 5.685 -11.326 -18.529 1.00 93.19 71 GLN A CA 1
ATOM 563 C C . GLN A 1 71 ? 6.348 -12.376 -17.619 1.00 93.19 71 GLN A C 1
ATOM 565 O O . GLN A 1 71 ? 5.896 -12.566 -16.498 1.00 93.19 71 GLN A O 1
ATOM 570 N N . GLU A 1 72 ? 7.426 -13.029 -18.064 1.00 93.19 72 GLU A N 1
ATOM 571 C CA . GLU A 1 72 ? 8.178 -13.997 -17.251 1.00 93.19 72 GLU A CA 1
ATOM 572 C C . GLU A 1 72 ? 8.918 -13.294 -16.105 1.00 93.19 72 GLU A C 1
ATOM 574 O O . GLU A 1 72 ? 8.808 -13.708 -14.953 1.00 93.19 72 GLU A O 1
ATOM 579 N N . PHE A 1 73 ? 9.605 -12.184 -16.393 1.00 91.62 73 PHE A N 1
ATOM 580 C CA . PHE A 1 73 ? 10.251 -11.358 -15.376 1.00 91.62 73 PHE A CA 1
ATOM 581 C C . PHE A 1 73 ? 9.237 -10.767 -14.392 1.00 91.62 73 PHE A C 1
ATOM 583 O O . PHE A 1 73 ? 9.478 -10.783 -13.187 1.00 91.62 73 PHE A O 1
ATOM 590 N N . LEU A 1 74 ? 8.105 -10.253 -14.885 1.00 93.00 74 LEU A N 1
ATOM 591 C CA . LEU A 1 74 ? 7.058 -9.693 -14.028 1.00 93.00 74 LEU A CA 1
ATOM 592 C C . LEU A 1 74 ? 6.403 -10.779 -13.163 1.00 93.00 74 LEU A C 1
ATOM 594 O O . LEU A 1 74 ? 6.182 -10.545 -11.975 1.00 93.00 74 LEU A O 1
ATOM 598 N N . GLY A 1 75 ? 6.198 -11.979 -13.712 1.00 93.31 75 GLY A N 1
ATOM 599 C CA . GLY A 1 75 ? 5.770 -13.154 -12.955 1.00 93.31 75 GLY A CA 1
ATOM 600 C C . GLY A 1 75 ? 6.738 -13.499 -11.837 1.00 93.31 75 GLY A C 1
ATOM 601 O O . GLY A 1 75 ? 6.349 -13.519 -10.673 1.00 93.31 75 GLY A O 1
ATOM 602 N N . TRP A 1 76 ? 8.022 -13.644 -12.156 1.00 92.62 76 TRP A N 1
ATOM 603 C CA . TRP A 1 76 ? 9.061 -13.854 -11.151 1.00 92.62 76 TRP A CA 1
ATOM 604 C C . TRP A 1 76 ? 9.086 -12.739 -10.088 1.00 92.62 76 TRP A C 1
ATOM 606 O O . TRP A 1 76 ? 9.163 -13.013 -8.890 1.00 92.62 76 TRP A O 1
ATOM 616 N N . PHE A 1 77 ? 8.984 -11.469 -10.492 1.00 90.62 77 PHE A N 1
ATOM 617 C CA . PHE A 1 77 ? 9.037 -10.340 -9.565 1.00 90.62 77 PHE A CA 1
ATOM 618 C C . PHE A 1 77 ? 7.877 -10.364 -8.561 1.00 90.62 77 PHE A C 1
ATOM 620 O O . PHE A 1 77 ? 8.105 -10.239 -7.358 1.00 90.62 77 PHE A O 1
ATOM 627 N N . PHE A 1 78 ? 6.637 -10.529 -9.024 1.00 90.62 78 PHE A N 1
ATOM 628 C CA . PHE A 1 78 ? 5.469 -10.491 -8.142 1.00 90.62 78 PHE A CA 1
ATOM 629 C C . PHE A 1 78 ? 5.237 -11.814 -7.401 1.00 90.62 78 PHE A C 1
ATOM 631 O O . PHE A 1 78 ? 4.968 -11.805 -6.201 1.00 90.62 78 PHE A O 1
ATOM 638 N N . GLU A 1 79 ? 5.349 -12.945 -8.090 1.00 90.25 79 GLU A N 1
ATOM 639 C CA . GLU A 1 79 ? 4.930 -14.253 -7.570 1.00 90.25 79 GLU A CA 1
ATOM 640 C C . GLU A 1 79 ? 6.055 -15.010 -6.864 1.00 90.25 79 GLU A C 1
ATOM 642 O O . GLU A 1 79 ? 5.777 -15.900 -6.065 1.00 90.25 79 GLU A O 1
ATOM 647 N N . GLU A 1 80 ? 7.320 -14.644 -7.096 1.00 89.56 80 GLU A N 1
ATOM 648 C CA . GLU A 1 80 ? 8.455 -15.226 -6.374 1.00 89.56 80 GLU A CA 1
ATOM 649 C C . GLU A 1 80 ? 9.132 -14.199 -5.465 1.00 89.56 80 GLU A C 1
ATOM 651 O O . GLU A 1 80 ? 9.196 -14.397 -4.253 1.00 89.56 80 GLU A O 1
ATOM 656 N N . TYR A 1 81 ? 9.625 -13.084 -6.010 1.00 87.31 81 TYR A N 1
ATOM 657 C CA . TYR A 1 81 ? 10.421 -12.126 -5.238 1.00 87.31 81 TYR A CA 1
ATOM 658 C C . TYR A 1 81 ? 9.587 -11.414 -4.162 1.00 87.31 81 TYR A C 1
ATOM 660 O O . TYR A 1 81 ? 9.896 -11.537 -2.973 1.00 87.31 81 TYR A O 1
ATOM 668 N N . VAL A 1 82 ? 8.494 -10.747 -4.546 1.00 84.94 82 VAL A N 1
ATOM 669 C CA . VAL A 1 82 ? 7.579 -10.083 -3.601 1.00 84.94 82 VAL A CA 1
ATOM 670 C C . VAL A 1 82 ? 6.939 -11.101 -2.657 1.00 84.94 82 VAL A C 1
ATOM 672 O O . VAL A 1 82 ? 6.939 -10.901 -1.439 1.00 84.94 82 VAL A O 1
ATOM 675 N N . ALA A 1 83 ? 6.447 -12.216 -3.201 1.00 84.44 83 ALA A N 1
ATOM 676 C CA . ALA A 1 83 ? 5.785 -13.263 -2.430 1.00 84.44 83 ALA A CA 1
ATOM 677 C C . ALA A 1 83 ? 6.704 -13.966 -1.414 1.00 84.44 83 ALA A C 1
ATOM 679 O O . ALA A 1 83 ? 6.219 -14.462 -0.399 1.00 84.44 83 ALA A O 1
ATOM 680 N N . SER A 1 84 ? 8.023 -14.005 -1.645 1.00 85.06 84 SER A N 1
ATOM 681 C CA . SER A 1 84 ? 8.984 -14.632 -0.720 1.00 85.06 84 SER A CA 1
ATOM 682 C C . SER A 1 84 ? 9.220 -13.828 0.557 1.00 85.06 84 SER A C 1
ATOM 684 O O . SER A 1 84 ? 9.662 -14.379 1.564 1.00 85.06 84 SER A O 1
ATOM 686 N N . SER A 1 85 ? 8.964 -12.518 0.524 1.00 81.88 85 SER A N 1
ATOM 687 C CA . SER A 1 85 ? 9.210 -11.606 1.644 1.00 81.88 85 SER A CA 1
ATOM 688 C C . SER A 1 85 ? 8.066 -10.594 1.781 1.00 81.88 85 SER A C 1
ATOM 690 O O . SER A 1 85 ? 8.297 -9.388 1.684 1.00 81.88 85 SER A O 1
ATOM 692 N N . PRO A 1 86 ? 6.827 -11.057 2.027 1.00 78.75 86 PRO A N 1
ATOM 693 C CA . PRO A 1 86 ? 5.633 -10.213 2.052 1.00 78.75 86 PRO A CA 1
ATOM 694 C C . PRO A 1 86 ? 5.655 -9.179 3.182 1.00 78.75 86 PRO A C 1
ATOM 696 O O . PRO A 1 86 ? 5.040 -8.133 3.046 1.00 78.75 86 PRO A O 1
ATOM 699 N N . ALA A 1 87 ? 6.417 -9.405 4.257 1.00 77.31 87 ALA A N 1
ATOM 700 C CA . ALA A 1 87 ? 6.642 -8.419 5.319 1.00 77.31 87 ALA A CA 1
ATOM 701 C C . ALA A 1 87 ? 7.477 -7.203 4.862 1.00 77.31 87 ALA A C 1
ATOM 703 O O . ALA A 1 87 ? 7.464 -6.161 5.511 1.00 77.31 87 ALA A O 1
ATOM 704 N N . GLU A 1 88 ? 8.207 -7.324 3.750 1.00 78.00 88 GLU A N 1
ATOM 705 C CA . GLU A 1 88 ? 9.041 -6.264 3.173 1.00 78.00 88 GLU A CA 1
ATOM 706 C C . GLU A 1 88 ? 8.448 -5.678 1.883 1.00 78.00 88 GLU A C 1
ATOM 708 O O . GLU A 1 88 ? 9.163 -5.047 1.108 1.00 78.00 88 GLU A O 1
ATOM 713 N N . TRP A 1 89 ? 7.146 -5.868 1.651 1.00 75.56 89 TRP A N 1
ATOM 714 C CA . TRP A 1 89 ? 6.452 -5.465 0.424 1.00 75.56 89 TRP A CA 1
ATOM 715 C C . TRP A 1 89 ? 6.714 -4.007 0.002 1.00 75.56 89 TRP A C 1
ATOM 717 O O . TRP A 1 89 ? 6.940 -3.750 -1.180 1.00 75.56 89 TRP A O 1
ATOM 727 N N . GLU A 1 90 ? 6.800 -3.071 0.955 1.00 70.69 90 GLU A N 1
ATOM 728 C CA . GLU A 1 90 ? 7.146 -1.664 0.690 1.00 70.69 90 GLU A CA 1
ATOM 729 C C . GLU A 1 90 ? 8.562 -1.489 0.109 1.00 70.69 90 GLU A C 1
ATOM 731 O O . GLU A 1 90 ? 8.803 -0.614 -0.724 1.00 70.69 90 GLU A O 1
ATOM 736 N N . LYS A 1 91 ? 9.525 -2.324 0.524 1.00 75.31 91 LYS A N 1
ATOM 737 C CA . LYS A 1 91 ? 10.918 -2.248 0.054 1.00 75.31 91 LYS A CA 1
ATOM 738 C C . LYS A 1 91 ? 11.061 -2.779 -1.370 1.00 75.31 91 LYS A C 1
ATOM 740 O O . LYS A 1 91 ? 11.869 -2.245 -2.136 1.00 75.31 91 LYS A O 1
ATOM 745 N N . HIS A 1 92 ? 10.271 -3.789 -1.737 1.00 76.88 92 HIS A N 1
ATOM 746 C CA . HIS A 1 92 ? 10.357 -4.458 -3.043 1.00 76.88 92 HIS A CA 1
ATOM 747 C C . HIS A 1 92 ? 10.051 -3.528 -4.214 1.00 76.88 92 HIS A C 1
ATOM 749 O O . HIS A 1 92 ? 10.636 -3.679 -5.286 1.00 76.88 92 HIS A O 1
ATOM 755 N N . ILE A 1 93 ? 9.219 -2.506 -3.990 1.00 75.19 93 ILE A N 1
ATOM 756 C CA . ILE A 1 93 ? 8.872 -1.475 -4.979 1.00 75.19 93 ILE A CA 1
ATOM 757 C C . ILE A 1 93 ? 10.132 -0.798 -5.552 1.00 75.19 93 ILE A C 1
ATOM 759 O O . ILE A 1 93 ? 10.205 -0.516 -6.745 1.00 75.19 93 ILE A O 1
ATOM 763 N N . SER A 1 94 ? 11.174 -0.595 -4.737 1.00 72.00 94 SER A N 1
ATOM 764 C CA . SER A 1 94 ? 12.412 0.057 -5.190 1.00 72.00 94 SER A CA 1
ATOM 765 C C . SER A 1 94 ? 13.181 -0.734 -6.258 1.00 72.00 94 SER A C 1
ATOM 767 O O . SER A 1 94 ? 13.860 -0.134 -7.094 1.00 72.00 94 SER A O 1
ATOM 769 N N . GLY A 1 95 ? 13.063 -2.067 -6.261 1.00 74.69 95 GLY A N 1
ATOM 770 C CA . GLY A 1 95 ? 13.807 -2.941 -7.167 1.00 74.69 95 GLY A CA 1
ATOM 771 C C . GLY A 1 95 ? 13.399 -2.765 -8.628 1.00 74.69 95 GLY A C 1
ATOM 772 O O . GLY A 1 95 ? 14.256 -2.686 -9.507 1.00 74.69 95 GLY A O 1
ATOM 773 N N . ILE A 1 96 ? 12.100 -2.621 -8.894 1.00 82.44 96 ILE A N 1
ATOM 774 C CA . ILE A 1 96 ? 11.573 -2.494 -10.260 1.00 82.44 96 ILE A CA 1
ATOM 775 C C . ILE A 1 96 ? 11.741 -1.085 -10.839 1.00 82.44 96 ILE A C 1
ATOM 777 O O . ILE A 1 96 ? 11.853 -0.909 -12.054 1.00 82.44 96 ILE A O 1
ATOM 781 N N . PHE A 1 97 ? 11.881 -0.075 -9.974 1.00 81.81 97 PHE A N 1
ATOM 782 C CA . PHE A 1 97 ? 12.193 1.285 -10.403 1.00 81.81 97 PHE A CA 1
ATOM 783 C C . PHE A 1 97 ? 13.567 1.395 -11.049 1.00 81.81 97 PHE A C 1
ATOM 785 O O . PHE A 1 97 ? 13.749 2.218 -11.944 1.00 81.81 97 PHE A O 1
ATOM 792 N N . ALA A 1 98 ? 14.527 0.553 -10.662 1.00 80.75 98 ALA A N 1
ATOM 793 C CA . ALA A 1 98 ? 15.818 0.512 -11.340 1.00 80.75 98 ALA A CA 1
ATOM 794 C C . ALA A 1 98 ? 15.656 0.178 -12.833 1.00 80.75 98 ALA A C 1
ATOM 796 O O . ALA A 1 98 ? 16.297 0.818 -13.667 1.00 80.75 98 ALA A O 1
ATOM 797 N N . SER A 1 99 ? 14.765 -0.760 -13.172 1.00 82.56 99 SER A N 1
ATOM 798 C CA . SER A 1 99 ? 14.443 -1.116 -14.558 1.00 82.56 99 SER A CA 1
ATOM 799 C C . SER A 1 99 ? 13.765 0.043 -15.287 1.00 82.56 99 SER A C 1
ATOM 801 O O . SER A 1 99 ? 14.199 0.418 -16.373 1.00 82.56 99 SER A O 1
ATOM 803 N N . TYR A 1 100 ? 12.775 0.685 -14.659 1.00 88.69 100 TYR A N 1
ATOM 804 C CA . TYR A 1 100 ? 12.129 1.884 -15.201 1.00 88.69 100 TYR A CA 1
ATOM 805 C C . TYR A 1 100 ? 13.133 2.997 -15.547 1.00 88.69 100 TYR A C 1
ATOM 807 O O . TYR A 1 100 ? 13.106 3.543 -16.650 1.00 88.69 100 TYR A O 1
ATOM 815 N N . TRP A 1 101 ? 14.069 3.307 -14.644 1.00 86.12 101 TRP A N 1
ATOM 816 C CA . TRP A 1 101 ? 15.051 4.369 -14.877 1.00 86.12 101 TRP A CA 1
ATOM 817 C C . TRP A 1 101 ? 16.002 4.066 -16.040 1.00 86.12 101 TRP A C 1
ATOM 819 O O . TRP A 1 101 ? 16.516 5.003 -16.647 1.00 86.12 101 TRP A O 1
ATOM 829 N N . ARG A 1 102 ? 16.182 2.794 -16.430 1.00 88.12 102 ARG A N 1
ATOM 830 C CA . ARG A 1 102 ? 16.915 2.449 -17.659 1.00 88.12 102 ARG A CA 1
ATOM 831 C C . ARG A 1 102 ? 16.171 2.850 -18.925 1.00 88.12 102 ARG A C 1
ATOM 833 O O . ARG A 1 102 ? 16.820 3.341 -19.844 1.00 88.12 102 ARG A O 1
ATOM 840 N N . PHE A 1 103 ? 14.845 2.720 -18.956 1.00 90.50 103 PHE A N 1
ATOM 841 C CA . PHE A 1 103 ? 14.038 3.245 -20.062 1.00 90.50 103 PHE A CA 1
ATOM 842 C C . PHE A 1 103 ? 14.101 4.772 -20.122 1.00 90.50 103 PHE A C 1
ATOM 844 O O . PHE A 1 103 ? 14.259 5.338 -21.199 1.00 90.50 103 PHE A O 1
ATOM 851 N N . VAL A 1 104 ? 14.050 5.445 -18.967 1.00 90.44 104 VAL A N 1
ATOM 852 C CA . VAL A 1 104 ? 14.200 6.907 -18.892 1.00 90.44 104 VAL A CA 1
ATOM 853 C C . VAL A 1 104 ? 15.566 7.347 -19.425 1.00 90.44 104 VAL A C 1
ATOM 855 O O . VAL A 1 104 ? 15.639 8.224 -20.282 1.00 90.44 104 VAL A O 1
ATOM 858 N N . ASP A 1 105 ? 16.657 6.748 -18.949 1.00 88.31 105 ASP A N 1
ATOM 859 C CA . ASP A 1 105 ? 18.003 7.106 -19.404 1.00 88.31 105 ASP A CA 1
ATOM 860 C C . ASP A 1 105 ? 18.177 6.856 -20.909 1.00 88.31 105 ASP A C 1
ATOM 862 O O . ASP A 1 105 ? 18.680 7.737 -21.607 1.00 88.31 105 ASP A O 1
ATOM 866 N N . ASN A 1 106 ? 17.692 5.718 -21.418 1.00 90.19 106 ASN A N 1
ATOM 867 C CA . ASN A 1 106 ? 17.728 5.393 -22.844 1.00 90.19 106 ASN A CA 1
ATOM 868 C C . ASN A 1 106 ? 16.933 6.405 -23.687 1.00 90.19 106 ASN A C 1
ATOM 870 O O . ASN A 1 106 ? 17.453 6.904 -24.680 1.00 90.19 106 ASN A O 1
ATOM 874 N N . ALA A 1 107 ? 15.719 6.775 -23.266 1.00 91.12 107 ALA A N 1
ATOM 875 C CA . ALA A 1 107 ? 14.901 7.763 -23.966 1.00 91.12 107 ALA A CA 1
ATOM 876 C C . ALA A 1 107 ? 15.552 9.157 -24.001 1.00 91.12 107 ALA A C 1
ATOM 878 O O . ALA A 1 107 ? 15.516 9.839 -25.028 1.00 91.12 107 ALA A O 1
ATOM 879 N N . ARG A 1 108 ? 16.196 9.573 -22.902 1.00 86.50 108 ARG A N 1
ATOM 880 C CA . ARG A 1 108 ? 16.963 10.826 -22.857 1.00 86.50 108 ARG A CA 1
ATOM 881 C C . ARG A 1 108 ? 18.154 10.782 -23.811 1.00 86.50 108 ARG A C 1
ATOM 883 O O . ARG A 1 108 ? 18.354 11.729 -24.562 1.00 86.50 108 ARG A O 1
ATOM 890 N N . GLU A 1 109 ? 18.942 9.711 -23.775 1.00 83.69 109 GLU A N 1
ATOM 891 C CA . GLU A 1 109 ? 20.125 9.566 -24.631 1.00 83.69 109 GLU A CA 1
ATOM 892 C C . GLU A 1 109 ? 19.735 9.486 -26.113 1.00 83.69 109 GLU A C 1
ATOM 894 O O . GLU A 1 109 ? 20.368 10.133 -26.944 1.00 83.69 109 GLU A O 1
ATOM 899 N N . LEU A 1 110 ? 18.636 8.796 -26.444 1.00 85.69 110 LEU A N 1
ATOM 900 C CA . LEU A 1 110 ? 18.065 8.796 -27.794 1.00 85.69 110 LEU A CA 1
ATOM 901 C C . LEU A 1 110 ? 17.703 10.210 -28.245 1.00 85.69 110 LEU A C 1
ATOM 903 O O . LEU A 1 110 ? 18.079 10.600 -29.345 1.00 85.69 110 LEU A O 1
ATOM 907 N N . HIS A 1 111 ? 17.030 10.989 -27.396 1.00 85.00 111 HIS A N 1
ATOM 908 C CA . HIS A 1 111 ? 16.668 12.373 -27.700 1.00 85.00 111 HIS A CA 1
ATOM 909 C C . HIS A 1 111 ? 17.892 13.294 -27.875 1.00 85.00 111 HIS A C 1
ATOM 911 O O . HIS A 1 111 ? 17.921 14.145 -28.765 1.00 85.00 111 HIS A O 1
ATOM 917 N N . GLU A 1 112 ? 18.930 13.128 -27.050 1.00 80.31 112 GLU A N 1
ATOM 918 C CA . GLU A 1 112 ? 20.189 13.870 -27.190 1.00 80.31 112 GLU A CA 1
ATOM 919 C C . GLU A 1 112 ? 20.890 13.536 -28.519 1.00 80.31 112 GLU A C 1
ATOM 921 O O . GLU A 1 112 ? 21.346 14.441 -29.225 1.00 80.31 112 GLU A O 1
ATOM 926 N N . MET A 1 113 ? 20.934 12.252 -28.892 1.00 77.81 113 MET A N 1
ATOM 927 C CA . MET A 1 113 ? 21.611 11.790 -30.107 1.00 77.81 113 MET A CA 1
ATOM 928 C C . MET A 1 113 ? 20.830 12.091 -31.387 1.00 77.81 113 MET A C 1
ATOM 930 O O . MET A 1 113 ? 21.443 12.409 -32.406 1.00 77.81 113 MET A O 1
ATOM 934 N N . THR A 1 114 ? 19.496 12.057 -31.369 1.00 74.38 114 THR A N 1
ATOM 935 C CA . THR A 1 114 ? 18.693 12.505 -32.520 1.00 74.38 114 THR A CA 1
ATOM 936 C C . THR A 1 114 ? 18.848 13.991 -32.750 1.00 74.38 114 THR A C 1
ATOM 938 O O . THR A 1 114 ? 18.891 14.429 -33.890 1.00 74.38 114 THR A O 1
ATOM 941 N N . GLY A 1 115 ? 19.057 14.767 -31.687 1.00 69.06 115 GLY A N 1
ATOM 942 C CA . GLY A 1 115 ? 19.350 16.183 -31.800 1.00 69.06 115 GLY A CA 1
ATOM 943 C C . GLY A 1 115 ? 20.655 16.536 -32.519 1.00 69.06 115 GLY A C 1
ATOM 944 O O . GLY A 1 115 ? 20.818 17.688 -32.922 1.00 69.06 115 GLY A O 1
ATOM 945 N N . CYS A 1 116 ? 21.565 15.572 -32.676 1.00 68.12 116 CYS A N 1
ATOM 946 C CA . CYS A 1 116 ? 22.780 15.689 -33.485 1.00 68.12 116 CYS A CA 1
ATOM 947 C C . CYS A 1 116 ? 22.518 15.472 -34.988 1.00 68.12 116 CYS A C 1
ATOM 949 O O . CYS A 1 116 ? 23.331 15.868 -35.826 1.00 68.12 116 CYS A O 1
ATOM 951 N N . LEU A 1 117 ? 21.401 14.838 -35.347 1.00 66.50 117 LEU A N 1
ATOM 952 C CA . LEU A 1 117 ? 20.972 14.675 -36.729 1.00 66.50 117 LEU A CA 1
ATOM 953 C C . LEU A 1 117 ? 19.976 15.789 -37.085 1.00 66.50 117 LEU A C 1
ATOM 955 O O . LEU A 1 117 ? 19.190 16.235 -36.257 1.00 66.50 117 LEU A O 1
ATOM 959 N N . GLU A 1 118 ? 19.987 16.246 -38.339 1.00 62.75 118 GLU A N 1
ATOM 960 C CA . GLU A 1 118 ? 18.938 17.149 -38.852 1.00 62.75 118 GLU A CA 1
ATOM 961 C C . GLU A 1 118 ? 17.576 16.438 -38.993 1.00 62.75 118 GLU A C 1
ATOM 963 O O . GLU A 1 118 ? 16.564 17.082 -39.263 1.00 62.75 118 GLU A O 1
ATOM 968 N N . ASP A 1 119 ? 17.559 15.113 -38.813 1.00 60.66 119 ASP A N 1
ATOM 969 C CA . ASP A 1 119 ? 16.389 14.249 -38.905 1.00 60.66 119 ASP A CA 1
ATOM 970 C C . ASP A 1 119 ? 15.828 13.969 -37.505 1.00 60.66 119 ASP A C 1
ATOM 972 O O . ASP A 1 119 ? 16.543 13.503 -36.615 1.00 60.66 119 ASP A O 1
ATOM 976 N N . THR A 1 120 ? 14.556 14.297 -37.302 1.00 57.94 120 THR A N 1
ATOM 977 C CA . THR A 1 120 ? 13.919 14.359 -35.979 1.00 57.94 120 THR A CA 1
ATOM 978 C C . THR A 1 120 ? 12.987 13.189 -35.683 1.00 57.94 120 THR A C 1
ATOM 980 O O . THR A 1 120 ? 12.542 13.068 -34.544 1.00 57.94 120 THR A O 1
ATOM 983 N N . ALA A 1 121 ? 12.684 12.336 -36.666 1.00 62.34 121 ALA A N 1
ATOM 984 C CA . ALA A 1 121 ? 11.728 11.247 -36.496 1.00 62.34 121 ALA A CA 1
ATOM 985 C C . ALA A 1 121 ? 12.419 9.967 -35.995 1.00 62.34 121 ALA A C 1
ATOM 987 O O . ALA A 1 121 ? 13.194 9.330 -36.713 1.00 62.34 121 ALA A O 1
ATOM 988 N N . LEU A 1 122 ? 12.120 9.575 -34.756 1.00 69.38 122 LEU A N 1
ATOM 989 C CA . LEU A 1 122 ? 12.445 8.251 -34.233 1.00 69.38 122 LEU A CA 1
ATOM 990 C C . LEU A 1 122 ? 11.317 7.290 -34.609 1.00 69.38 122 LEU A C 1
ATOM 992 O O . LEU A 1 122 ? 10.256 7.320 -34.004 1.00 69.38 122 LEU A O 1
ATOM 996 N N . ASP A 1 123 ? 11.555 6.417 -35.586 1.00 79.50 123 ASP A N 1
ATOM 997 C CA . ASP A 1 123 ? 10.664 5.278 -35.841 1.00 79.50 123 ASP A CA 1
ATOM 998 C C . ASP A 1 123 ? 10.886 4.220 -34.749 1.00 79.50 123 ASP A C 1
ATOM 1000 O O . ASP A 1 123 ? 11.783 3.375 -34.852 1.00 79.50 123 ASP A O 1
ATOM 1004 N N . ILE A 1 124 ? 10.162 4.366 -33.639 1.00 84.56 124 ILE A N 1
ATOM 1005 C CA . ILE A 1 124 ? 10.204 3.477 -32.479 1.00 84.56 124 ILE A CA 1
ATOM 1006 C C . ILE A 1 124 ? 8.768 3.156 -32.066 1.00 84.56 124 ILE A C 1
ATOM 1008 O O . ILE A 1 124 ? 7.949 4.047 -31.861 1.00 84.56 124 ILE A O 1
ATOM 1012 N N . GLU A 1 125 ? 8.478 1.869 -31.901 1.00 88.94 125 GLU A N 1
ATOM 1013 C CA . GLU A 1 125 ? 7.199 1.412 -31.370 1.00 88.94 125 GLU A CA 1
ATOM 1014 C C . GLU A 1 125 ? 7.089 1.752 -29.874 1.00 88.94 125 GLU A C 1
ATOM 1016 O O . GLU A 1 125 ? 7.936 1.351 -29.067 1.00 88.94 125 GLU A O 1
ATOM 1021 N N . LEU A 1 126 ? 6.025 2.472 -29.511 1.00 91.94 126 LEU A N 1
ATOM 1022 C CA . LEU A 1 126 ? 5.670 2.738 -28.120 1.00 91.94 126 LEU A CA 1
ATOM 1023 C C . LEU A 1 126 ? 5.160 1.460 -27.457 1.00 91.94 126 LEU A C 1
ATOM 1025 O O . LEU A 1 126 ? 4.355 0.725 -28.035 1.00 91.94 126 LEU A O 1
ATOM 1029 N N . LYS A 1 127 ? 5.604 1.209 -26.230 1.00 91.38 127 LYS A N 1
ATOM 1030 C CA . LYS A 1 127 ? 5.197 0.035 -25.464 1.00 91.38 127 LYS A CA 1
ATOM 1031 C C . LYS A 1 127 ? 4.103 0.361 -24.461 1.00 91.38 127 LYS A C 1
ATOM 1033 O O . LYS A 1 127 ? 4.062 1.442 -23.880 1.00 91.38 127 LYS A O 1
ATOM 1038 N N . ASP A 1 128 ? 3.251 -0.633 -24.250 1.00 92.44 128 ASP A N 1
ATOM 1039 C CA . ASP A 1 128 ? 2.229 -0.682 -23.212 1.00 92.44 128 ASP A CA 1
ATOM 1040 C C . ASP A 1 128 ? 2.242 -2.100 -22.628 1.00 92.44 128 ASP A C 1
ATOM 1042 O O . ASP A 1 128 ? 2.031 -3.087 -23.339 1.00 92.44 128 ASP A O 1
ATOM 1046 N N . ILE A 1 129 ? 2.623 -2.207 -21.360 1.00 91.94 129 ILE A N 1
ATOM 1047 C CA . ILE A 1 129 ? 2.864 -3.461 -20.654 1.00 91.94 129 ILE A CA 1
ATOM 1048 C C . ILE A 1 129 ? 2.071 -3.417 -19.356 1.00 91.94 129 ILE A C 1
ATOM 1050 O O . ILE A 1 129 ? 2.361 -2.632 -18.452 1.00 91.94 129 ILE A O 1
ATOM 1054 N N . GLU A 1 130 ? 1.109 -4.322 -19.244 1.00 92.62 130 GLU A N 1
ATOM 1055 C CA . GLU A 1 130 ? 0.325 -4.528 -18.034 1.00 92.62 130 GLU A CA 1
ATOM 1056 C C . GLU A 1 130 ? 0.652 -5.889 -17.414 1.00 92.62 130 GLU A C 1
ATOM 1058 O O . GLU A 1 130 ? 0.817 -6.901 -18.106 1.00 92.62 130 GLU A O 1
ATOM 1063 N N . TYR A 1 131 ? 0.727 -5.914 -16.087 1.00 93.19 131 TYR A N 1
ATOM 1064 C CA . TYR A 1 131 ? 0.818 -7.128 -15.292 1.00 93.19 131 TYR A CA 1
ATOM 1065 C C . TYR A 1 131 ? -0.074 -7.015 -14.068 1.00 93.19 131 TYR A C 1
ATOM 1067 O O . TYR A 1 131 ? -0.110 -5.980 -13.402 1.00 93.19 131 TYR A O 1
ATOM 1075 N N . LYS A 1 132 ? -0.771 -8.102 -13.745 1.00 90.56 132 LYS A N 1
ATOM 1076 C CA . LYS A 1 132 ? -1.644 -8.169 -12.580 1.00 90.56 132 LYS A CA 1
ATOM 1077 C C . LYS A 1 132 ? -1.576 -9.546 -11.946 1.00 90.56 132 LYS A C 1
ATOM 1079 O O . LYS A 1 132 ? -1.824 -10.547 -12.609 1.00 90.56 132 LYS A O 1
ATOM 1084 N N . SER A 1 133 ? -1.324 -9.563 -10.646 1.00 89.69 133 SER A N 1
ATOM 1085 C CA . SER A 1 133 ? -1.346 -10.753 -9.799 1.00 89.69 133 SER A CA 1
ATOM 1086 C C . SER A 1 133 ? -2.080 -10.459 -8.491 1.00 89.69 133 SER A C 1
ATOM 1088 O O . SER A 1 133 ? -2.563 -9.347 -8.256 1.00 89.69 133 SER A O 1
ATOM 1090 N N . GLU A 1 134 ? -2.163 -11.455 -7.614 1.00 82.88 134 GLU A N 1
ATOM 1091 C CA . GLU A 1 134 ? -2.652 -11.255 -6.247 1.00 82.88 134 GLU A CA 1
ATOM 1092 C C . GLU A 1 134 ? -1.703 -10.414 -5.374 1.00 82.88 134 GLU A C 1
ATOM 1094 O O . GLU A 1 134 ? -2.156 -9.809 -4.404 1.00 82.88 134 GLU A O 1
ATOM 1099 N N . TYR A 1 135 ? -0.420 -10.331 -5.744 1.00 84.44 135 TYR A N 1
ATOM 1100 C CA . TYR A 1 135 ? 0.628 -9.611 -5.011 1.00 84.44 135 TYR A CA 1
ATOM 1101 C C . TYR A 1 135 ? 0.780 -8.148 -5.452 1.00 84.44 135 TYR A C 1
ATOM 1103 O O . TYR A 1 135 ? 1.474 -7.362 -4.801 1.00 84.44 135 TYR A O 1
ATOM 1111 N N . GLY A 1 136 ? 0.146 -7.765 -6.564 1.00 85.81 136 GLY A N 1
ATOM 1112 C CA . GLY A 1 136 ? 0.198 -6.403 -7.074 1.00 85.81 136 GLY A CA 1
ATOM 1113 C C . GLY A 1 136 ? -0.063 -6.277 -8.569 1.00 85.81 136 GLY A C 1
ATOM 1114 O O . GLY A 1 136 ? -0.354 -7.249 -9.270 1.00 85.81 136 GLY A O 1
ATOM 1115 N N . GLU A 1 137 ? 0.043 -5.045 -9.048 1.00 89.31 137 GLU A N 1
ATOM 1116 C CA . GLU A 1 137 ? -0.108 -4.675 -10.449 1.00 89.31 137 GLU A CA 1
ATOM 1117 C C . GLU A 1 137 ? 1.012 -3.728 -10.888 1.00 89.31 137 GLU A C 1
ATOM 1119 O O . GLU A 1 137 ? 1.512 -2.909 -10.109 1.00 89.31 137 GLU A O 1
ATOM 1124 N N . LEU A 1 138 ? 1.396 -3.848 -12.154 1.00 91.44 138 LEU A N 1
ATOM 1125 C CA . LEU A 1 138 ? 2.298 -2.933 -12.833 1.00 91.44 138 LEU A CA 1
ATOM 1126 C C . LEU A 1 138 ? 1.682 -2.533 -14.164 1.00 91.44 138 LEU A C 1
ATOM 1128 O O . LEU A 1 138 ? 1.221 -3.381 -14.924 1.00 91.44 138 LEU A O 1
ATOM 1132 N N . HIS A 1 139 ? 1.732 -1.241 -14.453 1.00 91.75 139 HIS A N 1
ATOM 1133 C CA . HIS A 1 139 ? 1.427 -0.688 -15.759 1.00 91.75 139 HIS A CA 1
ATOM 1134 C C . HIS A 1 139 ? 2.590 0.189 -16.201 1.00 91.75 139 HIS A C 1
ATOM 1136 O O . HIS A 1 139 ? 2.915 1.181 -15.551 1.00 91.75 139 HIS A O 1
ATOM 1142 N N . TYR A 1 140 ? 3.246 -0.200 -17.283 1.00 92.75 140 TYR A N 1
ATOM 1143 C CA . TYR A 1 140 ? 4.281 0.577 -17.942 1.00 92.75 140 TYR A CA 1
ATOM 1144 C C . TYR A 1 140 ? 3.766 0.999 -19.308 1.00 92.75 140 TYR A C 1
ATOM 1146 O O . TYR A 1 140 ? 3.314 0.154 -20.072 1.00 92.75 140 TYR A O 1
ATOM 1154 N N . TRP A 1 141 ? 3.861 2.283 -19.631 1.00 94.50 141 TRP A N 1
ATOM 1155 C CA . TRP A 1 141 ? 3.463 2.773 -20.945 1.00 94.50 141 TRP A CA 1
ATOM 1156 C C . TRP A 1 141 ? 4.366 3.905 -21.407 1.00 94.50 141 TRP A C 1
ATOM 1158 O O . TRP A 1 141 ? 5.012 4.579 -20.602 1.00 94.50 141 TRP A O 1
ATOM 1168 N N . GLU A 1 142 ? 4.393 4.136 -22.711 1.00 93.94 142 GLU A N 1
ATOM 1169 C CA . GLU A 1 142 ? 5.161 5.211 -23.318 1.00 93.94 142 GLU A CA 1
ATOM 1170 C C . GLU A 1 142 ? 4.276 6.143 -24.134 1.00 93.94 142 GLU A C 1
ATOM 1172 O O . GLU A 1 142 ? 3.331 5.730 -24.802 1.00 93.94 142 GLU A O 1
ATOM 1177 N N . GLU A 1 143 ? 4.613 7.427 -24.095 1.00 93.25 143 GLU A N 1
ATOM 1178 C CA . GLU A 1 143 ? 3.943 8.462 -24.874 1.00 93.25 143 GLU A CA 1
ATOM 1179 C C . GLU A 1 143 ? 4.963 9.270 -25.671 1.00 93.25 143 GLU A C 1
ATOM 1181 O O . GLU A 1 143 ? 6.035 9.611 -25.164 1.00 93.25 143 GLU A O 1
ATOM 1186 N N . GLU A 1 144 ? 4.599 9.679 -26.881 1.00 91.12 144 GLU A N 1
ATOM 1187 C CA . GLU A 1 144 ? 5.305 10.746 -27.587 1.00 91.12 144 GLU A CA 1
ATOM 1188 C C . GLU A 1 144 ? 5.010 12.091 -26.916 1.00 91.12 144 GLU A C 1
ATOM 1190 O O . GLU A 1 144 ? 3.858 12.513 -26.764 1.00 91.12 144 GLU A O 1
ATOM 1195 N N . ARG A 1 145 ? 6.064 12.798 -26.509 1.00 89.75 145 ARG A N 1
ATOM 1196 C CA . ARG A 1 145 ? 5.973 14.171 -26.004 1.00 89.75 145 ARG A CA 1
ATOM 1197 C C . ARG A 1 145 ? 6.998 15.062 -26.680 1.00 89.75 145 ARG A C 1
ATOM 1199 O O . ARG A 1 145 ? 7.802 14.619 -27.485 1.00 89.75 145 ARG A O 1
ATOM 1206 N N . GLN A 1 146 ? 6.950 16.347 -26.350 1.00 85.88 146 GLN A N 1
ATOM 1207 C CA . GLN A 1 146 ? 7.880 17.346 -26.860 1.00 85.88 146 GLN A CA 1
ATOM 1208 C C . GLN A 1 146 ? 8.825 17.803 -25.746 1.00 85.88 146 GLN A C 1
ATOM 1210 O O . GLN A 1 146 ? 8.372 18.202 -24.671 1.00 85.88 146 GLN A O 1
ATOM 1215 N N . LEU A 1 147 ? 10.125 17.786 -26.026 1.00 83.25 147 LEU A N 1
ATOM 1216 C CA . LEU A 1 147 ? 11.187 18.359 -25.204 1.00 83.25 147 LEU A CA 1
ATOM 1217 C C . LEU A 1 147 ? 12.078 19.212 -26.112 1.00 83.25 147 LEU A C 1
ATOM 1219 O O . LEU A 1 147 ? 12.485 18.773 -27.182 1.00 83.25 147 LEU A O 1
ATOM 1223 N N . ASP A 1 148 ? 12.304 20.471 -25.736 1.00 82.19 148 ASP A N 1
ATOM 1224 C CA . ASP A 1 148 ? 13.084 21.434 -26.530 1.00 82.19 148 ASP A CA 1
ATOM 1225 C C . ASP A 1 148 ? 12.641 21.551 -28.006 1.00 82.19 148 ASP A C 1
ATOM 1227 O O . ASP A 1 148 ? 13.450 21.753 -28.911 1.00 82.19 148 ASP A O 1
ATOM 1231 N N . GLY A 1 149 ? 11.330 21.423 -28.253 1.00 79.75 149 GLY A N 1
ATOM 1232 C CA . GLY A 1 149 ? 10.729 21.518 -29.590 1.00 79.75 149 GLY A CA 1
ATOM 1233 C C . GLY A 1 149 ? 10.964 20.303 -30.492 1.00 79.75 149 GLY A C 1
ATOM 1234 O O . GLY A 1 149 ? 10.736 20.403 -31.698 1.00 79.75 149 GLY A O 1
ATOM 1235 N N . ARG A 1 150 ? 11.436 19.185 -29.928 1.00 80.31 150 ARG A N 1
ATOM 1236 C CA . ARG A 1 150 ? 11.624 17.901 -30.611 1.00 80.31 150 ARG A CA 1
ATOM 1237 C C . ARG A 1 150 ? 10.892 16.787 -29.877 1.00 80.31 150 ARG A C 1
ATOM 1239 O O . ARG A 1 150 ? 10.658 16.864 -28.671 1.00 80.31 150 ARG A O 1
ATOM 1246 N N . GLU A 1 151 ? 10.562 15.737 -30.614 1.00 86.06 151 GLU A N 1
ATOM 1247 C CA . GLU A 1 151 ? 9.892 14.570 -30.059 1.00 86.06 151 GLU A CA 1
ATOM 1248 C C . GLU A 1 151 ? 10.805 13.795 -29.095 1.00 86.06 151 GLU A C 1
ATOM 1250 O O . GLU A 1 151 ? 12.022 13.693 -29.286 1.00 86.06 151 GLU A O 1
ATOM 1255 N N . ILE A 1 152 ? 10.214 13.284 -28.021 1.00 89.31 152 ILE A N 1
ATOM 1256 C CA . ILE A 1 152 ? 10.850 12.405 -27.048 1.00 89.31 152 ILE A CA 1
ATOM 1257 C C . ILE A 1 152 ? 9.857 11.329 -26.615 1.00 89.31 152 ILE A C 1
ATOM 1259 O O . ILE A 1 152 ? 8.705 11.619 -26.278 1.00 89.31 152 ILE A O 1
ATOM 1263 N N . ILE A 1 153 ? 10.335 10.091 -26.561 1.00 92.06 153 ILE A N 1
ATOM 1264 C CA . ILE A 1 153 ? 9.593 8.981 -25.970 1.00 92.06 153 ILE A CA 1
ATOM 1265 C C . ILE A 1 153 ? 9.605 9.161 -24.457 1.00 92.06 153 ILE A C 1
ATOM 1267 O O . ILE A 1 153 ? 10.648 9.345 -23.831 1.00 92.06 153 ILE A O 1
ATOM 1271 N N . THR A 1 154 ? 8.430 9.153 -23.854 1.00 93.06 154 THR A N 1
ATOM 1272 C CA . THR A 1 154 ? 8.252 9.434 -22.436 1.00 93.06 154 THR A CA 1
ATOM 1273 C C . THR A 1 154 ? 7.687 8.197 -21.753 1.00 93.06 154 THR A C 1
ATOM 1275 O O . THR A 1 154 ? 6.478 7.986 -21.835 1.00 93.06 154 THR A O 1
ATOM 1278 N N . PRO A 1 155 ? 8.529 7.390 -21.084 1.00 94.38 155 PRO A N 1
ATOM 1279 C CA . PRO A 1 155 ? 8.061 6.229 -20.344 1.00 94.38 155 PRO A CA 1
ATOM 1280 C C . PRO A 1 155 ? 7.407 6.644 -19.030 1.00 94.38 155 PRO A C 1
ATOM 1282 O O . PRO A 1 155 ? 7.857 7.577 -18.371 1.00 94.38 155 PRO A O 1
ATOM 1285 N N . PHE A 1 156 ? 6.397 5.904 -18.611 1.00 92.00 156 PHE A N 1
ATOM 1286 C CA . PHE A 1 156 ? 5.748 6.002 -17.313 1.00 92.00 156 PHE A CA 1
ATOM 1287 C C . PHE A 1 156 ? 5.654 4.613 -16.703 1.00 92.00 156 PHE A C 1
ATOM 1289 O O . PHE A 1 156 ? 5.583 3.612 -17.414 1.00 92.00 156 PHE A O 1
ATOM 1296 N N . MET A 1 157 ? 5.655 4.549 -15.375 1.00 89.94 157 MET A N 1
ATOM 1297 C CA . MET A 1 157 ? 5.404 3.301 -14.669 1.00 89.94 157 MET A CA 1
ATOM 1298 C C . MET A 1 157 ? 4.532 3.570 -13.459 1.00 89.94 157 MET A C 1
ATOM 1300 O O . MET A 1 157 ? 4.874 4.377 -12.597 1.00 89.94 157 MET A O 1
ATOM 1304 N N . GLN A 1 158 ? 3.412 2.872 -13.396 1.00 87.88 158 GLN A N 1
ATOM 1305 C CA . GLN A 1 158 ? 2.572 2.769 -12.226 1.00 87.88 158 GLN A CA 1
ATOM 1306 C C . GLN A 1 158 ? 2.781 1.385 -11.622 1.00 87.88 158 GLN A C 1
ATOM 1308 O O . GLN A 1 158 ? 2.604 0.377 -12.300 1.00 87.88 158 GLN A O 1
ATOM 1313 N N . ILE A 1 159 ? 3.147 1.334 -10.347 1.00 85.75 159 ILE A N 1
ATOM 1314 C CA . ILE A 1 159 ? 3.222 0.080 -9.602 1.00 85.75 159 ILE A CA 1
ATOM 1315 C C . ILE A 1 159 ? 2.416 0.175 -8.316 1.00 85.75 159 ILE A C 1
ATOM 1317 O O . ILE A 1 159 ? 2.420 1.195 -7.622 1.00 85.75 159 ILE A O 1
ATOM 1321 N N . TRP A 1 160 ? 1.745 -0.919 -7.992 1.00 84.19 160 TRP A N 1
ATOM 1322 C CA . TRP A 1 160 ? 1.115 -1.127 -6.706 1.00 84.19 160 TRP A CA 1
ATOM 1323 C C . TRP A 1 160 ? 1.423 -2.551 -6.242 1.00 84.19 160 TRP A C 1
ATOM 1325 O O . TRP A 1 160 ? 1.137 -3.517 -6.940 1.00 84.19 160 TRP A O 1
ATOM 1335 N N . VAL A 1 161 ? 2.048 -2.672 -5.074 1.00 83.38 161 VAL A N 1
ATOM 1336 C CA . VAL A 1 161 ? 2.353 -3.948 -4.417 1.00 83.38 161 VAL A CA 1
ATOM 1337 C C . VAL A 1 161 ? 1.563 -3.968 -3.123 1.00 83.38 161 VAL A C 1
ATOM 1339 O O . VAL A 1 161 ? 1.570 -2.976 -2.397 1.00 83.38 161 VAL A O 1
ATOM 1342 N N . PHE A 1 162 ? 0.884 -5.072 -2.825 1.00 82.50 162 PHE A N 1
ATOM 1343 C CA . PHE A 1 162 ? 0.176 -5.211 -1.560 1.00 82.50 162 PHE A CA 1
ATOM 1344 C C . PHE A 1 162 ? 0.128 -6.677 -1.130 1.00 82.50 162 PHE A C 1
ATOM 1346 O O . PHE A 1 162 ? -0.083 -7.544 -1.981 1.00 82.50 162 PHE A O 1
ATOM 1353 N N . PRO A 1 163 ? 0.316 -6.986 0.163 1.00 83.06 163 PRO A N 1
ATOM 1354 C CA . PRO A 1 163 ? 0.328 -8.370 0.613 1.00 83.06 163 PRO A CA 1
ATOM 1355 C C . PRO A 1 163 ? -1.015 -9.070 0.394 1.00 83.06 163 PRO A C 1
ATOM 1357 O O . PRO A 1 163 ? -2.083 -8.449 0.433 1.00 83.06 163 PRO A O 1
ATOM 1360 N N . THR A 1 164 ? -0.974 -10.389 0.211 1.00 86.81 164 THR A N 1
ATOM 1361 C CA . THR A 1 164 ? -2.180 -11.203 0.030 1.00 86.81 164 THR A CA 1
ATOM 1362 C C . THR A 1 164 ? -3.027 -11.240 1.297 1.00 86.81 164 THR A C 1
ATOM 1364 O O . THR A 1 164 ? -2.546 -11.004 2.410 1.00 86.81 164 THR A O 1
ATOM 1367 N N . LYS A 1 165 ? -4.310 -11.580 1.132 1.00 90.06 165 LYS A N 1
ATOM 1368 C CA . LYS A 1 165 ? -5.226 -11.801 2.258 1.00 90.06 165 LYS A CA 1
ATOM 1369 C C . LYS A 1 165 ? -4.639 -12.792 3.259 1.00 90.06 165 LYS A C 1
ATOM 1371 O O . LYS A 1 165 ? -4.604 -12.485 4.443 1.00 90.06 165 LYS A O 1
ATOM 1376 N N . ASP A 1 166 ? -4.126 -13.923 2.785 1.00 90.38 166 ASP A N 1
ATOM 1377 C CA . ASP A 1 166 ? -3.605 -14.993 3.641 1.00 90.38 166 ASP A CA 1
ATOM 1378 C C . ASP A 1 166 ? -2.422 -14.545 4.498 1.00 90.38 166 ASP A C 1
ATOM 1380 O O . ASP A 1 166 ? -2.373 -14.857 5.688 1.00 90.38 166 ASP A O 1
ATOM 1384 N N . PHE A 1 167 ? -1.506 -13.756 3.929 1.00 88.31 167 PHE A N 1
ATOM 1385 C CA . PHE A 1 167 ? -0.408 -13.183 4.700 1.00 88.31 167 PHE A CA 1
ATOM 1386 C C . PHE A 1 167 ? -0.924 -12.255 5.804 1.00 88.31 167 PHE A C 1
ATOM 1388 O O . PHE A 1 167 ? -0.520 -12.384 6.956 1.00 88.31 167 PHE A O 1
ATOM 1395 N N . ILE A 1 168 ? -1.858 -11.356 5.479 1.00 88.81 168 ILE A N 1
ATOM 1396 C CA . ILE A 1 168 ? -2.422 -10.430 6.466 1.00 88.81 168 ILE A CA 1
ATOM 1397 C C . ILE A 1 168 ? -3.229 -11.191 7.533 1.00 88.81 168 ILE A C 1
ATOM 1399 O O . ILE A 1 168 ? -3.124 -10.861 8.710 1.00 88.81 168 ILE A O 1
ATOM 1403 N N . LYS A 1 169 ? -3.967 -12.254 7.180 1.00 92.94 169 LYS A N 1
ATOM 1404 C CA . LYS A 1 169 ? -4.623 -13.131 8.169 1.00 92.94 169 LYS A CA 1
ATOM 1405 C C . LYS A 1 169 ? -3.599 -13.718 9.142 1.00 92.94 169 LYS A C 1
ATOM 1407 O O . LYS A 1 169 ? -3.812 -13.674 10.352 1.00 92.94 169 LYS A O 1
ATOM 1412 N N . GLU A 1 170 ? -2.476 -14.229 8.636 1.00 90.56 170 GLU A N 1
ATOM 1413 C CA . GLU A 1 170 ? -1.423 -14.798 9.483 1.00 90.56 170 GLU A CA 1
ATOM 1414 C C . GLU A 1 170 ? -0.732 -13.747 10.359 1.00 90.56 170 GLU A C 1
ATOM 1416 O O . GLU A 1 170 ? -0.467 -14.025 11.528 1.00 90.56 170 GLU A O 1
ATOM 1421 N N . GLU A 1 171 ? -0.518 -12.528 9.858 1.00 88.88 171 GLU A N 1
ATOM 1422 C CA . GLU A 1 171 ? -0.015 -11.408 10.663 1.00 88.88 171 GLU A CA 1
ATOM 1423 C C . GLU A 1 171 ? -0.952 -11.094 11.835 1.00 88.88 171 GLU A C 1
ATOM 1425 O O . GLU A 1 171 ? -0.495 -10.938 12.966 1.00 88.88 171 GLU A O 1
ATOM 1430 N N . PHE A 1 172 ? -2.267 -11.070 11.603 1.00 91.25 172 PHE A N 1
ATOM 1431 C CA . PHE A 1 172 ? -3.262 -10.856 12.658 1.00 91.25 172 PHE A CA 1
ATOM 1432 C C . PHE A 1 172 ? -3.243 -11.996 13.693 1.00 91.25 172 PHE A C 1
ATOM 1434 O O . PHE A 1 172 ? -3.187 -11.731 14.899 1.00 91.25 172 PHE A O 1
ATOM 1441 N N . ARG A 1 173 ? -3.164 -13.260 13.249 1.00 91.94 173 ARG A N 1
ATOM 1442 C CA . ARG A 1 173 ? -3.021 -14.420 14.151 1.00 91.94 173 ARG A CA 1
ATOM 1443 C C . ARG A 1 173 ? -1.717 -14.381 14.946 1.00 91.94 173 ARG A C 1
ATOM 1445 O O . ARG A 1 173 ? -1.683 -14.713 16.132 1.00 91.94 173 ARG A O 1
ATOM 1452 N N . ALA A 1 174 ? -0.605 -14.030 14.306 1.00 89.38 174 ALA A N 1
ATOM 1453 C CA . ALA A 1 174 ? 0.700 -13.912 14.949 1.00 89.38 174 ALA A CA 1
ATOM 1454 C C . ALA A 1 174 ? 0.705 -12.783 15.989 1.00 89.38 174 ALA A C 1
ATOM 1456 O O . ALA A 1 174 ? 1.162 -12.993 17.113 1.00 89.38 174 ALA A O 1
ATOM 1457 N N . ALA A 1 175 ? 0.124 -11.635 15.645 1.00 89.00 175 ALA A N 1
ATOM 1458 C CA . ALA A 1 175 ? -0.065 -10.484 16.519 1.00 89.00 175 ALA A CA 1
ATOM 1459 C C . ALA A 1 175 ? -0.878 -10.849 17.772 1.00 89.00 175 ALA A C 1
ATOM 1461 O O . ALA A 1 175 ? -0.436 -10.597 18.897 1.00 89.00 175 ALA A O 1
ATOM 1462 N N . MET A 1 176 ? -2.004 -11.548 17.595 1.00 89.81 176 MET A N 1
ATOM 1463 C CA . MET A 1 176 ? -2.838 -12.037 18.695 1.00 89.81 176 MET A CA 1
ATOM 1464 C C . MET A 1 176 ? -2.096 -13.039 19.592 1.00 89.81 176 MET A C 1
ATOM 1466 O O . MET A 1 176 ? -2.116 -12.905 20.813 1.00 89.81 176 MET A O 1
ATOM 1470 N N . ARG A 1 177 ? -1.371 -14.011 19.018 1.00 89.25 177 ARG A N 1
ATOM 1471 C CA . ARG A 1 177 ? -0.551 -14.964 19.797 1.00 89.25 177 ARG A CA 1
ATOM 1472 C C . ARG A 1 177 ? 0.567 -14.272 20.578 1.00 89.25 177 ARG A C 1
ATOM 1474 O O . ARG A 1 177 ? 0.884 -14.680 21.695 1.00 89.25 177 ARG A O 1
ATOM 1481 N N . ALA A 1 178 ? 1.170 -13.240 19.993 1.00 87.44 178 ALA A N 1
ATOM 1482 C CA . ALA A 1 178 ? 2.261 -12.482 20.591 1.00 87.44 178 ALA A CA 1
ATOM 1483 C C . ALA A 1 178 ? 1.795 -11.411 21.592 1.00 87.44 178 ALA A C 1
ATOM 1485 O O . ALA A 1 178 ? 2.630 -10.891 22.334 1.00 87.44 178 ALA A O 1
ATOM 1486 N N . GLY A 1 179 ? 0.502 -11.069 21.622 1.00 86.31 179 GLY A N 1
ATOM 1487 C CA . GLY A 1 179 ? -0.024 -9.956 22.417 1.00 86.31 179 GLY A CA 1
ATOM 1488 C C . GLY A 1 179 ? 0.484 -8.593 21.944 1.00 86.31 179 GLY A C 1
ATOM 1489 O O . GLY A 1 179 ? 0.751 -7.711 22.762 1.00 86.31 179 GLY A O 1
ATOM 1490 N N . LYS A 1 180 ? 0.678 -8.427 20.630 1.00 85.88 180 LYS A N 1
ATOM 1491 C CA . LYS A 1 180 ? 1.231 -7.216 20.003 1.00 85.88 180 LYS A CA 1
ATOM 1492 C C . LYS A 1 180 ? 0.358 -6.765 18.839 1.00 85.88 180 LYS A C 1
ATOM 1494 O O . LYS A 1 180 ? -0.406 -7.557 18.307 1.00 85.88 180 LYS A O 1
ATOM 1499 N N . MET A 1 181 ? 0.457 -5.492 18.463 1.00 84.06 181 MET A N 1
ATOM 1500 C CA . MET A 1 181 ? -0.202 -4.982 17.256 1.00 84.06 181 MET A CA 1
ATOM 1501 C C . MET A 1 181 ? 0.381 -5.646 15.994 1.00 84.06 181 MET A C 1
ATOM 1503 O O . MET A 1 181 ? 1.581 -5.933 15.984 1.00 84.06 181 MET A O 1
ATOM 1507 N N . PRO A 1 182 ? -0.429 -5.887 14.945 1.00 81.00 182 PRO A N 1
ATOM 1508 C CA . PRO A 1 182 ? 0.070 -6.374 13.661 1.00 81.00 182 PRO A CA 1
ATOM 1509 C C . PRO A 1 182 ? 0.920 -5.306 12.952 1.00 81.00 182 PRO A C 1
ATOM 1511 O O . PRO A 1 182 ? 0.646 -4.110 13.071 1.00 81.00 182 PRO A O 1
ATOM 1514 N N . GLY A 1 183 ? 1.924 -5.742 12.182 1.00 72.38 183 GLY A N 1
ATOM 1515 C CA . GLY A 1 183 ? 2.775 -4.874 11.362 1.00 72.38 183 GLY A CA 1
ATOM 1516 C C . GLY A 1 183 ? 4.108 -4.423 11.994 1.00 72.38 183 GLY A C 1
ATOM 1517 O O . GLY A 1 183 ? 4.461 -4.802 13.117 1.00 72.38 183 GLY A O 1
ATOM 1518 N N . PRO A 1 184 ? 4.904 -3.623 11.253 1.00 60.12 184 PRO A N 1
ATOM 1519 C CA . PRO A 1 184 ? 6.254 -3.237 11.650 1.00 60.12 184 PRO A CA 1
ATOM 1520 C C . PRO A 1 184 ? 6.264 -2.092 12.682 1.00 60.12 184 PRO A C 1
ATOM 1522 O O . PRO A 1 184 ? 6.347 -0.918 12.337 1.00 60.12 184 PRO A O 1
ATOM 1525 N N . GLY A 1 185 ? 6.305 -2.439 13.971 1.00 59.31 185 GLY A N 1
ATOM 1526 C CA . GLY A 1 185 ? 6.915 -1.595 15.008 1.00 59.31 185 GLY A CA 1
ATOM 1527 C C . GLY A 1 185 ? 5.999 -0.819 15.970 1.00 59.31 185 GLY A C 1
ATOM 1528 O O . GLY A 1 185 ? 4.890 -0.412 15.657 1.00 59.31 185 GLY A O 1
ATOM 1529 N N . ASN A 1 186 ? 6.595 -0.587 17.149 1.00 52.28 186 ASN A N 1
ATOM 1530 C CA . ASN A 1 186 ? 6.138 0.033 18.399 1.00 52.28 186 ASN A CA 1
ATOM 1531 C C . ASN A 1 186 ? 5.041 -0.689 19.200 1.00 52.28 186 ASN A C 1
ATOM 1533 O O . ASN A 1 186 ? 3.862 -0.675 18.881 1.00 52.28 186 ASN A O 1
ATOM 1537 N N . GLU A 1 187 ? 5.448 -1.198 20.371 1.00 59.97 187 GLU A N 1
ATOM 1538 C CA . GLU A 1 187 ? 4.591 -1.739 21.444 1.00 59.97 187 GLU A CA 1
ATOM 1539 C C . GLU A 1 187 ? 3.733 -0.661 22.133 1.00 59.97 187 GLU A C 1
ATOM 1541 O O . GLU A 1 187 ? 3.223 -0.866 23.235 1.00 59.97 187 GLU A O 1
ATOM 1546 N N . GLN A 1 188 ? 3.620 0.524 21.533 1.00 66.81 188 GLN A N 1
ATOM 1547 C CA . GLN A 1 188 ? 2.943 1.642 22.151 1.00 66.81 188 GLN A CA 1
ATOM 1548 C C . GLN A 1 188 ? 1.434 1.414 22.073 1.00 66.81 188 GLN A C 1
ATOM 1550 O O . GLN A 1 188 ? 0.813 1.542 21.024 1.00 66.81 188 GLN A O 1
ATOM 1555 N N . LYS A 1 189 ? 0.849 1.073 23.219 1.00 75.50 189 LYS A N 1
ATOM 1556 C CA . LYS A 1 189 ? -0.566 0.719 23.389 1.00 75.50 189 LYS A CA 1
ATOM 1557 C C . LYS A 1 189 ? -1.533 1.905 23.283 1.00 75.50 189 LYS A C 1
ATOM 1559 O O . LYS A 1 189 ? -2.695 1.774 23.630 1.00 75.50 189 LYS A O 1
ATOM 1564 N N . GLY A 1 190 ? -1.084 3.079 22.851 1.00 80.12 190 GLY A N 1
ATOM 1565 C CA . GLY A 1 190 ? -1.903 4.289 22.832 1.00 80.12 190 GLY A CA 1
ATOM 1566 C C . GLY A 1 190 ? -1.089 5.551 22.546 1.00 80.12 190 GLY A C 1
ATOM 1567 O O . GLY A 1 190 ? 0.105 5.459 22.234 1.00 80.12 190 GLY A O 1
ATOM 1568 N N . PRO A 1 191 ? -1.708 6.738 22.661 1.00 81.88 191 PRO A N 1
ATOM 1569 C CA . PRO A 1 191 ? -1.025 8.008 22.461 1.00 81.88 191 PRO A CA 1
ATOM 1570 C C . PRO A 1 191 ? 0.161 8.167 23.420 1.00 81.88 191 PRO A C 1
ATOM 1572 O O . PRO A 1 191 ? 0.171 7.664 24.544 1.00 81.88 191 PRO A O 1
ATOM 1575 N N . SER A 1 192 ? 1.190 8.873 22.974 1.00 85.75 192 SER A N 1
ATOM 1576 C CA . SER A 1 192 ? 2.357 9.207 23.786 1.00 85.75 192 SER A CA 1
ATOM 1577 C C . SER A 1 192 ? 1.970 10.133 24.943 1.00 85.75 192 SER A C 1
ATOM 1579 O O . SER A 1 192 ? 0.972 10.853 24.855 1.00 85.75 192 SER A O 1
ATOM 1581 N N . PRO A 1 193 ? 2.781 10.219 26.016 1.00 88.12 193 PRO A N 1
ATOM 1582 C CA . PRO A 1 193 ? 2.519 11.155 27.112 1.00 88.12 193 PRO A CA 1
ATOM 1583 C C . PRO A 1 193 ? 2.304 12.601 26.642 1.00 88.12 193 PRO A C 1
ATOM 1585 O O . PRO A 1 193 ? 1.473 13.320 27.191 1.00 88.12 193 PRO A O 1
ATOM 1588 N N . LYS A 1 194 ? 3.011 13.013 25.582 1.00 87.56 194 LYS A N 1
ATOM 1589 C CA . LYS A 1 194 ? 2.861 14.336 24.974 1.00 87.56 194 LYS A CA 1
ATOM 1590 C C . LYS A 1 194 ? 1.497 14.506 24.292 1.00 87.56 194 LYS A C 1
ATOM 1592 O O . LYS A 1 194 ? 0.830 15.508 24.531 1.00 87.56 194 LYS A O 1
ATOM 1597 N N . GLU A 1 195 ? 1.065 13.529 23.497 1.00 84.94 195 GLU A N 1
ATOM 1598 C CA . GLU A 1 195 ? -0.251 13.547 22.835 1.00 84.94 195 GLU A CA 1
ATOM 1599 C C . GLU A 1 195 ? -1.396 13.494 23.856 1.00 84.94 195 GLU A C 1
ATOM 1601 O O . GLU A 1 195 ? -2.417 14.160 23.680 1.00 84.94 195 GLU A O 1
ATOM 1606 N N . ILE A 1 196 ? -1.214 12.772 24.969 1.00 87.62 196 ILE A N 1
ATOM 1607 C CA . ILE A 1 196 ? -2.155 12.776 26.097 1.00 87.62 196 ILE A CA 1
ATOM 1608 C C . ILE A 1 196 ? -2.278 14.188 26.683 1.00 87.62 196 ILE A C 1
ATOM 1610 O O . ILE A 1 196 ? -3.392 14.677 26.875 1.00 87.62 196 ILE A O 1
ATOM 1614 N N . GLU A 1 197 ? -1.165 14.872 26.963 1.00 89.38 197 GLU A N 1
ATOM 1615 C CA . GLU A 1 197 ? -1.192 16.243 27.492 1.00 89.38 197 GLU A CA 1
ATOM 1616 C C . GLU A 1 197 ? -1.820 17.250 26.522 1.00 89.38 197 GLU A C 1
ATOM 1618 O O . GLU A 1 197 ? -2.542 18.154 26.949 1.00 89.38 197 GLU A O 1
ATOM 1623 N N . GLU A 1 198 ? -1.546 17.121 25.225 1.00 88.38 198 GLU A N 1
ATOM 1624 C CA . GLU A 1 198 ? -2.134 17.967 24.184 1.00 88.38 198 GLU A CA 1
ATOM 1625 C C . GLU A 1 198 ? -3.640 17.717 24.055 1.00 88.38 198 GLU A C 1
ATOM 1627 O O . GLU A 1 198 ? -4.427 18.666 24.057 1.00 88.38 198 GLU A O 1
ATOM 1632 N N . THR A 1 199 ? -4.061 16.452 24.080 1.00 85.81 199 THR A N 1
ATOM 1633 C CA . THR A 1 199 ? -5.478 16.073 24.052 1.00 85.81 199 THR A CA 1
ATOM 1634 C C . THR A 1 199 ? -6.220 16.576 25.286 1.00 85.81 199 THR A C 1
ATOM 1636 O O . THR A 1 199 ? -7.314 17.124 25.164 1.00 85.81 199 THR A O 1
ATOM 1639 N N . LYS A 1 200 ? -5.608 16.486 26.475 1.00 89.88 200 LYS A N 1
ATOM 1640 C CA . LYS A 1 200 ? -6.186 16.999 27.730 1.00 89.88 200 LYS A CA 1
ATOM 1641 C C . LYS A 1 200 ? -6.431 18.509 27.712 1.00 89.88 200 LYS A C 1
ATOM 1643 O O . LYS A 1 200 ? -7.314 18.984 28.421 1.00 89.88 200 LYS A O 1
ATOM 1648 N N . LYS A 1 201 ? -5.692 19.267 26.894 1.00 91.75 201 LYS A N 1
ATOM 1649 C CA . LYS A 1 201 ? -5.909 20.713 26.69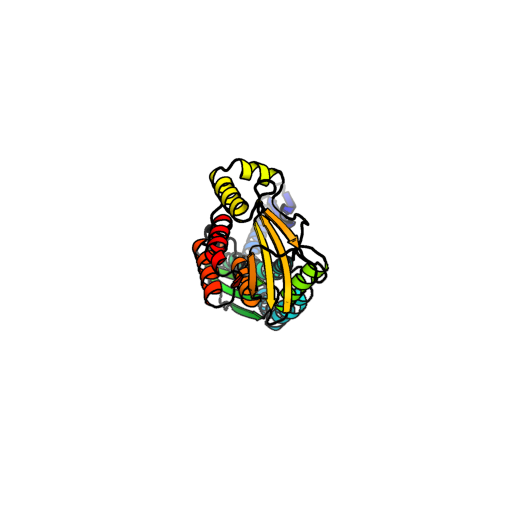1 1.00 91.75 201 LYS A CA 1
ATOM 1650 C C . LYS A 1 201 ? -7.053 21.009 25.718 1.00 91.75 201 LYS A C 1
ATOM 1652 O O . LYS A 1 201 ? -7.538 22.138 25.682 1.00 91.75 201 LYS A O 1
ATOM 1657 N N . ASN A 1 202 ? -7.498 20.027 24.935 1.00 90.06 202 ASN A N 1
ATOM 1658 C CA . ASN A 1 202 ? -8.607 20.181 24.006 1.00 90.06 202 ASN A CA 1
ATOM 1659 C C . ASN A 1 202 ? -9.947 19.925 24.715 1.00 90.06 202 ASN A C 1
ATOM 1661 O O . ASN A 1 202 ? -10.399 18.787 24.864 1.00 90.06 202 ASN A O 1
ATOM 1665 N N . GLU A 1 203 ? -10.613 21.006 25.124 1.00 90.38 203 GLU A N 1
ATOM 1666 C CA . GLU A 1 203 ? -11.894 20.939 25.838 1.00 90.38 203 GLU A CA 1
ATOM 1667 C C . GLU A 1 203 ? -12.997 20.211 25.059 1.00 90.38 203 GLU A C 1
ATOM 1669 O O . GLU A 1 203 ? -13.871 19.589 25.666 1.00 90.38 203 GLU A O 1
ATOM 1674 N N . GLU A 1 204 ? -13.002 20.289 23.724 1.00 86.94 204 GLU A N 1
ATOM 1675 C CA . GLU A 1 204 ? -14.019 19.619 22.914 1.00 86.94 204 GLU A CA 1
ATOM 1676 C C . GLU A 1 204 ? -13.826 18.101 22.934 1.00 86.94 204 GLU A C 1
ATOM 1678 O O . GLU A 1 204 ? -14.790 17.357 23.150 1.00 86.94 204 GLU A O 1
ATOM 1683 N N . VAL A 1 205 ? -12.585 17.647 22.749 1.00 85.00 205 VAL A N 1
ATOM 1684 C CA . VAL A 1 205 ? -12.238 16.221 22.775 1.00 85.00 205 VAL A CA 1
ATOM 1685 C C . VAL A 1 205 ? -12.462 15.652 24.174 1.00 85.00 205 VAL A C 1
ATOM 1687 O O . VAL A 1 205 ? -13.185 14.664 24.316 1.00 85.00 205 VAL A O 1
ATOM 1690 N N . MET A 1 206 ? -11.972 16.325 25.220 1.00 90.31 206 MET A N 1
ATOM 1691 C CA . MET A 1 206 ? -12.161 15.878 26.604 1.00 90.31 206 MET A CA 1
ATOM 1692 C C . MET A 1 206 ? -13.630 15.834 27.020 1.00 90.31 206 MET A C 1
ATOM 1694 O O . MET A 1 206 ? -14.041 14.908 27.711 1.00 90.31 206 MET A O 1
ATOM 1698 N N . ARG A 1 207 ? -14.472 16.767 26.558 1.00 90.50 207 ARG A N 1
ATOM 1699 C CA . ARG A 1 207 ? -15.920 16.715 26.824 1.00 90.50 207 ARG A CA 1
ATOM 1700 C C . ARG A 1 207 ? -16.567 15.464 26.236 1.00 90.50 207 ARG A C 1
ATOM 1702 O O . ARG A 1 207 ? -17.479 14.907 26.844 1.00 90.50 207 ARG A O 1
ATOM 1709 N N . ARG A 1 208 ? -16.122 15.030 25.054 1.00 87.56 208 ARG A N 1
ATOM 1710 C CA . ARG A 1 208 ? -16.617 13.807 24.408 1.00 87.56 208 ARG A CA 1
ATOM 1711 C C . ARG A 1 208 ? -16.100 12.556 25.120 1.00 87.56 208 ARG A C 1
ATOM 1713 O O . ARG A 1 208 ? -16.906 11.661 25.354 1.00 87.56 208 ARG A O 1
ATOM 1720 N N . ILE A 1 209 ? -14.822 12.531 25.509 1.00 88.75 209 ILE A N 1
ATOM 1721 C CA . ILE A 1 209 ? -14.217 11.439 26.292 1.00 88.75 209 ILE A CA 1
ATOM 1722 C C . ILE A 1 209 ? -14.919 11.295 27.642 1.00 88.75 209 ILE A C 1
ATOM 1724 O O . ILE A 1 209 ? -15.403 10.213 27.946 1.00 88.75 209 ILE A O 1
ATOM 1728 N N . ASN A 1 210 ? -15.073 12.383 28.402 1.00 91.12 210 ASN A N 1
ATOM 1729 C CA . ASN A 1 210 ? -15.766 12.372 29.693 1.00 91.12 210 ASN A CA 1
ATOM 1730 C C . ASN A 1 210 ? -17.201 11.865 29.538 1.00 91.12 210 ASN A C 1
ATOM 1732 O O . ASN A 1 210 ? -17.600 10.928 30.212 1.00 91.12 210 ASN A O 1
ATOM 1736 N N . LYS A 1 211 ? -17.959 12.400 28.571 1.00 90.62 211 LYS A N 1
ATOM 1737 C CA . LYS A 1 211 ? -19.335 11.951 28.313 1.00 90.62 211 LYS A CA 1
ATOM 1738 C C . LYS A 1 211 ? -19.418 10.456 27.979 1.00 90.62 211 LYS A C 1
ATOM 1740 O O . LYS A 1 211 ? -20.399 9.809 28.340 1.00 90.62 211 LYS A O 1
ATOM 1745 N N . LEU A 1 212 ? -18.448 9.936 27.227 1.00 88.94 212 LEU A N 1
ATOM 1746 C CA . LEU A 1 212 ? -18.384 8.523 26.871 1.00 88.94 212 LEU A CA 1
ATOM 1747 C C . LEU A 1 212 ? -18.034 7.666 28.093 1.00 88.94 212 LEU A C 1
ATOM 1749 O O . LEU A 1 212 ? -18.761 6.727 28.389 1.00 88.94 212 LEU A O 1
ATOM 1753 N N . SER A 1 213 ? -16.984 8.039 28.816 1.00 89.88 213 SER A N 1
ATOM 1754 C CA . SER A 1 213 ? -16.505 7.381 30.032 1.00 89.88 213 SER A CA 1
ATOM 1755 C C . SER A 1 213 ? -17.567 7.351 31.140 1.00 89.88 213 SER A C 1
ATOM 1757 O O . SER A 1 213 ? -17.823 6.310 31.736 1.00 89.88 213 SER A O 1
ATOM 1759 N N . ASP A 1 214 ? -18.257 8.469 31.382 1.00 92.44 214 ASP A N 1
ATOM 1760 C CA . ASP A 1 214 ? -19.308 8.585 32.403 1.00 92.44 214 ASP A CA 1
ATOM 1761 C C . ASP A 1 214 ? -20.508 7.674 32.104 1.00 92.44 214 ASP A C 1
ATOM 1763 O O . ASP A 1 214 ? -21.145 7.154 33.020 1.00 92.44 214 ASP A O 1
ATOM 1767 N N . LYS A 1 215 ? -20.818 7.454 30.817 1.00 90.38 215 LYS A N 1
ATOM 1768 C CA . LYS A 1 215 ? -21.906 6.560 30.389 1.00 90.38 215 LYS A CA 1
ATOM 1769 C C . LYS A 1 215 ? -21.658 5.107 30.817 1.00 90.38 215 LYS A C 1
ATOM 1771 O O . L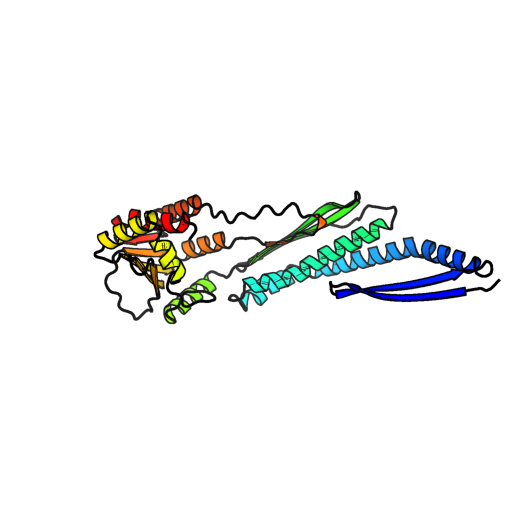YS A 1 215 ? -22.631 4.381 31.009 1.00 90.38 215 LYS A O 1
ATOM 1776 N N . TYR A 1 216 ? -20.394 4.720 30.966 1.00 90.62 216 TYR A N 1
ATOM 1777 C CA . TYR A 1 216 ? -19.947 3.357 31.251 1.00 90.62 216 TYR A CA 1
ATOM 1778 C C . TYR A 1 216 ? -19.233 3.236 32.612 1.00 90.62 216 TYR A C 1
ATOM 1780 O O . TYR A 1 216 ? -18.544 2.269 32.896 1.00 90.62 216 TYR A O 1
ATOM 1788 N N . GLY A 1 217 ? -19.450 4.198 33.518 1.00 86.75 217 GLY A N 1
ATOM 1789 C CA . GLY A 1 217 ? -19.000 4.076 34.910 1.00 86.75 217 GLY A CA 1
ATOM 1790 C C . GLY A 1 217 ? -17.531 4.428 35.163 1.00 86.75 217 GLY A C 1
ATOM 1791 O O . GLY A 1 217 ? -17.004 4.061 36.209 1.00 86.75 217 GLY A O 1
ATOM 1792 N N . GLY A 1 218 ? -16.888 5.179 34.263 1.00 88.25 218 GLY A N 1
ATOM 1793 C CA . GLY A 1 218 ? -15.537 5.725 34.465 1.00 88.25 218 GLY A CA 1
ATOM 1794 C C . GLY A 1 218 ? -14.478 5.223 33.481 1.00 88.25 218 GLY A C 1
ATOM 1795 O O . GLY A 1 218 ? -13.385 5.782 33.442 1.00 88.25 218 GLY A O 1
ATOM 1796 N N . SER A 1 219 ? -14.812 4.233 32.658 1.00 90.38 219 SER A N 1
ATOM 1797 C CA . SER A 1 219 ? -14.077 3.837 31.454 1.00 90.38 219 SER A CA 1
ATOM 1798 C C . SER A 1 219 ? -15.094 3.317 30.450 1.00 90.38 219 SER A C 1
ATOM 1800 O O . SER A 1 219 ? -16.111 2.771 30.858 1.00 90.38 219 SER A O 1
ATOM 1802 N N . ALA A 1 220 ? -14.861 3.532 29.159 1.00 91.44 220 ALA A N 1
ATOM 1803 C CA . ALA A 1 220 ? -15.621 2.864 28.113 1.00 91.44 220 ALA A CA 1
ATOM 1804 C C . ALA A 1 220 ? -14.730 1.817 27.449 1.00 91.44 220 ALA A C 1
ATOM 1806 O O . ALA A 1 220 ? -13.733 2.172 26.808 1.00 91.44 220 ALA A O 1
ATOM 1807 N N . ASP A 1 221 ? -15.118 0.555 27.587 1.00 93.06 221 ASP A N 1
ATOM 1808 C CA . ASP A 1 221 ? -14.309 -0.590 27.196 1.00 93.06 221 ASP A CA 1
ATOM 1809 C C . ASP A 1 221 ? -14.888 -1.246 25.933 1.00 93.06 221 ASP A C 1
ATOM 1811 O O . ASP A 1 221 ? -15.986 -1.809 25.913 1.00 93.06 221 ASP A O 1
ATOM 1815 N N . PHE A 1 222 ? -14.135 -1.147 24.840 1.00 92.50 222 PHE A N 1
ATOM 1816 C CA . PHE A 1 222 ? -14.494 -1.657 23.524 1.00 92.50 222 PHE A CA 1
ATOM 1817 C C . PHE A 1 222 ? -13.683 -2.910 23.219 1.00 92.50 222 PHE A C 1
ATOM 1819 O O . PHE A 1 222 ? -12.469 -2.837 23.035 1.00 92.50 222 PHE A O 1
ATOM 1826 N N . LEU A 1 223 ? -14.349 -4.049 23.088 1.00 93.00 223 LEU A N 1
ATOM 1827 C CA . LEU A 1 223 ? -13.752 -5.230 22.482 1.00 93.00 223 LEU A CA 1
ATOM 1828 C C . LEU A 1 223 ? -13.859 -5.105 20.960 1.00 93.00 223 LEU A C 1
ATOM 1830 O O . LEU A 1 223 ? -14.946 -4.921 20.424 1.00 93.00 223 LEU A O 1
ATOM 1834 N N . ILE A 1 224 ? -12.729 -5.172 20.271 1.00 92.38 224 ILE A N 1
ATOM 1835 C CA . ILE A 1 224 ? -12.634 -5.185 18.815 1.00 92.38 224 ILE A CA 1
ATOM 1836 C C . ILE A 1 224 ? -12.190 -6.584 18.411 1.00 92.38 224 ILE A C 1
ATOM 1838 O O . ILE A 1 224 ? -11.126 -7.037 18.833 1.00 92.38 224 ILE A O 1
ATOM 1842 N N . GLU A 1 225 ? -12.988 -7.255 17.592 1.00 92.94 225 GLU A N 1
ATOM 1843 C CA . GLU A 1 225 ? -12.696 -8.600 17.096 1.00 92.94 225 GLU A CA 1
ATOM 1844 C C . GLU A 1 225 ? -12.635 -8.563 15.576 1.00 92.94 225 GLU A C 1
ATOM 1846 O O . GLU A 1 225 ? -13.532 -8.027 14.931 1.00 92.94 225 GLU A O 1
ATOM 1851 N N . VAL A 1 226 ? -11.583 -9.128 14.995 1.00 93.88 226 VAL A N 1
ATOM 1852 C CA . VAL A 1 226 ? -11.510 -9.365 13.551 1.00 93.88 226 VAL A CA 1
ATOM 1853 C C . VAL A 1 226 ? -11.753 -10.841 13.325 1.00 93.88 226 VAL A C 1
ATOM 1855 O O . VAL A 1 226 ? -11.058 -11.668 13.919 1.00 93.88 226 VAL A O 1
ATOM 1858 N N . TYR A 1 227 ? -12.735 -11.166 12.492 1.00 93.44 227 TYR A N 1
ATOM 1859 C CA . TYR A 1 227 ? -13.110 -12.543 12.207 1.00 93.44 227 TYR A CA 1
ATOM 1860 C C . TYR A 1 227 ? -13.114 -12.827 10.710 1.00 93.44 227 TYR A C 1
ATOM 1862 O O . TYR A 1 227 ? -13.390 -11.950 9.891 1.00 93.44 227 TYR A O 1
ATOM 1870 N N . ASP A 1 228 ? -12.826 -14.074 10.380 1.00 92.56 228 ASP A N 1
ATOM 1871 C CA . ASP A 1 228 ? -12.917 -14.647 9.047 1.00 92.56 228 ASP A CA 1
ATOM 1872 C C . ASP A 1 228 ? -13.825 -15.869 9.148 1.00 92.56 228 ASP A C 1
ATOM 1874 O O . ASP A 1 228 ? -13.489 -16.854 9.803 1.00 92.56 228 ASP A O 1
ATOM 1878 N N . GLU A 1 229 ? -15.027 -15.753 8.585 1.00 87.75 229 GLU A N 1
ATOM 1879 C CA . GLU A 1 229 ? -16.114 -16.718 8.778 1.00 87.75 229 GLU A CA 1
ATOM 1880 C C . GLU A 1 229 ? -16.414 -16.979 10.273 1.00 87.75 229 GLU A C 1
ATOM 1882 O O . GLU A 1 229 ? -16.999 -16.119 10.936 1.00 87.75 229 GLU A O 1
ATOM 1887 N N . ASP A 1 230 ? -16.020 -18.143 10.797 1.00 85.94 230 ASP A N 1
ATOM 1888 C CA . ASP A 1 230 ? -16.208 -18.561 12.193 1.00 85.94 230 ASP A CA 1
ATOM 1889 C C . ASP A 1 230 ? -14.912 -18.467 13.032 1.00 85.94 230 ASP A C 1
ATOM 1891 O O . ASP A 1 230 ? -14.919 -18.769 14.228 1.00 85.94 230 ASP A O 1
ATOM 1895 N N . GLU A 1 231 ? -13.788 -18.063 12.431 1.00 91.06 231 GLU A N 1
ATOM 1896 C CA . GLU A 1 231 ? -12.490 -17.939 13.098 1.00 91.06 231 GLU A CA 1
ATOM 1897 C C . GLU A 1 231 ? -12.238 -16.498 13.560 1.00 91.06 231 GLU A C 1
ATOM 1899 O O . GLU A 1 231 ? -12.289 -15.557 12.769 1.00 91.06 231 GLU A O 1
ATOM 1904 N N . THR A 1 232 ? -11.879 -16.311 14.832 1.00 91.56 232 THR A N 1
ATOM 1905 C CA . THR A 1 232 ? -11.359 -15.025 15.315 1.00 91.56 232 THR A CA 1
ATOM 1906 C C . THR A 1 232 ? -9.871 -14.919 15.001 1.00 91.56 232 THR A C 1
ATOM 1908 O O . THR A 1 232 ? -9.056 -15.636 15.574 1.00 91.56 232 THR A O 1
ATOM 1911 N N . LEU A 1 233 ? -9.509 -13.991 14.119 1.00 92.62 233 LEU A N 1
ATOM 1912 C CA . LEU A 1 233 ? -8.124 -13.743 13.721 1.00 92.62 233 LEU A CA 1
ATOM 1913 C C . LEU A 1 233 ? -7.385 -12.827 14.698 1.00 92.62 233 LEU A C 1
ATOM 1915 O O . LEU A 1 233 ? -6.166 -12.922 14.828 1.00 92.62 233 LEU A O 1
ATOM 1919 N N . PHE A 1 234 ? -8.103 -11.907 15.346 1.00 93.12 234 PHE A N 1
ATOM 1920 C CA . PHE A 1 234 ? -7.506 -10.908 16.229 1.00 93.12 234 PHE A CA 1
ATOM 1921 C C . PHE A 1 234 ? -8.510 -10.336 17.216 1.00 93.12 234 PHE A C 1
ATOM 1923 O O . PHE A 1 234 ? -9.688 -10.168 16.895 1.00 93.12 234 PHE A O 1
ATOM 1930 N N . ARG A 1 235 ? -8.021 -9.983 18.407 1.00 92.94 235 ARG A N 1
ATOM 1931 C CA . ARG A 1 235 ? -8.811 -9.357 19.467 1.00 92.94 235 ARG A CA 1
ATOM 1932 C C . ARG A 1 235 ? -8.015 -8.245 20.129 1.00 92.94 235 ARG A C 1
ATOM 1934 O O . ARG A 1 235 ? -6.869 -8.443 20.532 1.00 92.94 235 ARG A O 1
ATOM 1941 N N . ALA A 1 236 ? -8.650 -7.095 20.296 1.00 92.25 236 ALA A N 1
ATOM 1942 C CA . ALA A 1 236 ? -8.093 -5.969 21.025 1.00 92.25 236 ALA A CA 1
ATOM 1943 C C . ALA A 1 236 ? -9.137 -5.379 21.969 1.00 92.25 236 ALA A C 1
ATOM 1945 O O . ALA A 1 236 ? -10.290 -5.195 21.591 1.00 92.25 236 ALA A O 1
ATOM 1946 N N . LEU A 1 237 ? -8.729 -5.056 23.190 1.00 92.12 237 LEU A N 1
ATOM 1947 C CA . LEU A 1 237 ? -9.525 -4.300 24.139 1.00 92.12 237 LEU A CA 1
ATOM 1948 C C . LEU A 1 237 ? -9.045 -2.853 24.130 1.00 92.12 237 LEU A C 1
ATOM 1950 O O . LEU A 1 237 ? -7.939 -2.553 24.573 1.00 92.12 237 LEU A O 1
ATOM 1954 N N . MET A 1 238 ? -9.887 -1.964 23.623 1.00 91.69 238 MET A N 1
ATOM 1955 C CA . MET A 1 238 ? -9.659 -0.530 23.630 1.00 91.69 238 MET A CA 1
ATOM 1956 C C . MET A 1 238 ? -10.404 0.102 24.808 1.00 91.69 238 MET A C 1
ATOM 1958 O O . MET A 1 238 ? -11.631 0.081 24.848 1.00 91.69 238 MET A O 1
ATOM 1962 N N . ARG A 1 239 ? -9.671 0.705 25.742 1.00 91.62 239 ARG A N 1
ATOM 1963 C CA . ARG A 1 239 ? -10.215 1.444 26.885 1.00 91.62 239 ARG A CA 1
ATOM 1964 C C . ARG A 1 239 ? -10.105 2.939 26.657 1.00 91.62 239 ARG A C 1
ATOM 1966 O O . ARG A 1 239 ? -9.053 3.445 26.265 1.00 91.62 239 ARG A O 1
ATOM 1973 N N . ILE A 1 240 ? -11.191 3.653 26.922 1.00 91.00 240 ILE A N 1
ATOM 1974 C CA . ILE A 1 240 ? -11.267 5.103 26.746 1.00 91.00 240 ILE A CA 1
ATOM 1975 C C . ILE A 1 240 ? -11.696 5.735 28.060 1.00 91.00 240 ILE A C 1
ATOM 1977 O O . ILE A 1 240 ? -12.822 5.546 28.518 1.00 91.00 240 ILE A O 1
ATOM 1981 N N . ASN A 1 241 ? -10.806 6.538 28.635 1.00 92.19 241 ASN A N 1
ATOM 1982 C CA . ASN A 1 241 ? -11.058 7.259 29.874 1.00 92.19 241 ASN A CA 1
ATOM 1983 C C . ASN A 1 241 ? -10.285 8.595 29.904 1.00 92.19 241 ASN A C 1
ATOM 1985 O O . ASN A 1 241 ? -9.394 8.822 29.079 1.00 92.19 241 ASN A O 1
ATOM 1989 N N . PRO A 1 242 ? -10.606 9.507 30.838 1.00 90.62 242 PRO A N 1
ATOM 1990 C CA . PRO A 1 242 ? -9.991 10.833 30.891 1.00 90.62 242 PRO A CA 1
ATOM 1991 C C . PRO A 1 242 ? -8.496 10.826 31.240 1.00 90.62 242 PRO A C 1
ATOM 1993 O O . PRO A 1 242 ? -7.808 11.823 31.009 1.00 90.62 242 PRO A O 1
ATOM 1996 N N . GLU A 1 243 ? -7.984 9.740 31.822 1.00 88.50 243 GLU A N 1
ATOM 1997 C CA . GLU A 1 243 ? -6.593 9.640 32.259 1.00 88.50 243 GLU A CA 1
ATOM 1998 C C . GLU A 1 243 ? -5.670 9.239 31.108 1.00 88.50 243 GLU A C 1
ATOM 2000 O O . GLU A 1 243 ? -4.709 9.967 30.832 1.00 88.50 243 GLU A O 1
ATOM 2005 N N . ASN A 1 244 ? -6.000 8.146 30.417 1.00 83.44 244 ASN A N 1
ATOM 2006 C CA . ASN A 1 244 ? -5.175 7.542 29.368 1.00 83.44 244 ASN A CA 1
ATOM 2007 C C . ASN A 1 244 ? -5.599 7.950 27.952 1.00 83.44 244 ASN A C 1
ATOM 2009 O O . ASN A 1 244 ? -4.860 7.688 27.008 1.00 83.44 244 ASN A O 1
ATOM 2013 N N . ILE A 1 245 ? -6.741 8.636 27.796 1.00 88.50 245 ILE A N 1
ATOM 2014 C CA . ILE A 1 245 ? -7.357 9.031 26.517 1.00 88.50 245 ILE A CA 1
ATOM 2015 C C . ILE A 1 245 ? -7.808 7.816 25.706 1.00 88.50 245 ILE A C 1
ATOM 2017 O O . ILE A 1 245 ? -9.008 7.621 25.539 1.00 88.50 245 ILE A O 1
ATOM 2021 N N . VAL A 1 246 ? -6.872 6.996 25.237 1.00 88.81 246 VAL A N 1
ATOM 2022 C CA . VAL A 1 246 ? -7.105 5.717 24.565 1.00 88.81 246 VAL A CA 1
ATOM 2023 C C . VAL A 1 246 ? -5.970 4.768 24.945 1.00 88.81 246 VAL A C 1
ATOM 2025 O O . VAL A 1 246 ? -4.800 5.111 24.809 1.00 88.81 246 VAL A O 1
ATOM 2028 N N . GLU A 1 247 ? -6.316 3.562 25.371 1.00 89.19 247 GLU A N 1
ATOM 2029 C CA . GLU A 1 247 ? -5.380 2.468 25.626 1.00 89.19 247 GLU A CA 1
ATOM 2030 C C . GLU A 1 247 ? -5.872 1.217 24.902 1.00 89.19 247 GLU A C 1
ATOM 2032 O O . GLU A 1 247 ? -7.065 0.938 24.910 1.00 89.19 247 GLU A O 1
ATOM 2037 N N . ILE A 1 248 ? -4.980 0.477 24.253 1.00 89.19 248 ILE A N 1
ATOM 2038 C CA . ILE A 1 248 ? -5.297 -0.702 23.455 1.00 89.19 248 ILE A CA 1
ATOM 2039 C C . ILE A 1 248 ? -4.434 -1.868 23.923 1.00 89.19 248 ILE A C 1
ATOM 2041 O O . ILE A 1 248 ? -3.216 -1.885 23.741 1.00 89.19 248 ILE A O 1
ATOM 2045 N N . ASP A 1 249 ? -5.089 -2.875 24.483 1.00 89.06 249 ASP A N 1
ATOM 2046 C CA . ASP A 1 249 ? -4.479 -4.143 24.852 1.00 89.06 249 ASP A CA 1
ATOM 2047 C C . ASP A 1 249 ? -4.835 -5.219 23.835 1.00 89.06 249 ASP A C 1
ATOM 2049 O O . ASP A 1 249 ? -6.005 -5.436 23.531 1.00 89.06 249 ASP A O 1
ATOM 2053 N N . ILE A 1 250 ? -3.830 -5.936 23.336 1.00 89.06 250 ILE A N 1
ATOM 2054 C CA . ILE A 1 250 ? -4.067 -7.092 22.472 1.00 89.06 250 ILE A CA 1
ATOM 2055 C C . ILE A 1 250 ? -4.360 -8.297 23.348 1.00 89.06 250 ILE A C 1
ATOM 2057 O O . ILE A 1 250 ? -3.625 -8.589 24.294 1.00 89.06 250 ILE A O 1
ATOM 2061 N N . ILE A 1 251 ? -5.466 -8.968 23.047 1.00 88.00 251 ILE A N 1
ATOM 2062 C CA . ILE A 1 251 ? -5.980 -10.058 23.858 1.00 88.00 251 ILE A CA 1
ATOM 2063 C C . ILE A 1 251 ? -5.629 -11.380 23.190 1.00 88.00 251 ILE A C 1
ATOM 2065 O O . ILE A 1 251 ? -6.158 -11.715 22.135 1.00 88.00 251 ILE A O 1
ATOM 2069 N N . ASN A 1 252 ? -4.764 -12.151 23.840 1.00 83.06 252 ASN A N 1
ATOM 2070 C CA . ASN A 1 252 ? -4.423 -13.499 23.398 1.00 83.06 252 ASN A CA 1
ATOM 2071 C C . ASN A 1 252 ? -5.603 -14.467 23.616 1.00 83.06 252 ASN A C 1
ATOM 2073 O O . ASN A 1 252 ? -6.435 -14.258 24.501 1.00 83.06 252 ASN A O 1
ATOM 2077 N N . ASP A 1 253 ? -5.599 -15.590 22.893 1.00 70.62 253 ASP A N 1
ATOM 2078 C CA . ASP A 1 253 ? -6.665 -16.613 22.890 1.00 70.62 253 ASP A CA 1
ATOM 2079 C C . ASP A 1 253 ? -7.103 -17.107 24.276 1.00 70.62 253 ASP A C 1
ATOM 2081 O O . ASP A 1 253 ? -8.255 -17.479 24.483 1.00 70.62 253 ASP A O 1
ATOM 2085 N N . ASN A 1 254 ? -6.182 -17.100 25.241 1.00 66.56 254 ASN A N 1
ATOM 2086 C CA . ASN A 1 254 ? -6.383 -17.678 26.570 1.00 66.56 254 ASN A CA 1
ATOM 2087 C C . ASN A 1 254 ? -6.724 -16.644 27.651 1.00 66.56 254 ASN A C 1
ATOM 2089 O O . ASN A 1 254 ? -6.805 -16.989 28.832 1.00 66.56 254 ASN A O 1
ATOM 2093 N N . THR A 1 255 ? -6.875 -15.374 27.282 1.00 76.69 255 THR A N 1
ATOM 2094 C CA . THR A 1 255 ? -7.142 -14.305 28.241 1.00 76.69 255 THR A CA 1
ATOM 2095 C C . THR A 1 255 ? -8.646 -14.152 28.432 1.00 76.69 255 THR A C 1
ATOM 2097 O O . THR A 1 255 ? -9.369 -13.746 27.521 1.00 76.69 255 THR A O 1
ATOM 2100 N N . ASN A 1 256 ? -9.118 -14.444 29.644 1.00 71.62 256 ASN A N 1
ATOM 2101 C CA . ASN A 1 256 ? -10.465 -14.062 30.051 1.00 71.62 256 ASN A CA 1
ATOM 2102 C C . ASN A 1 256 ? -10.532 -12.540 30.149 1.00 71.62 256 ASN A C 1
ATOM 2104 O O . ASN A 1 256 ? -9.798 -11.931 30.927 1.00 71.62 256 ASN A O 1
ATOM 2108 N N . ILE A 1 257 ? -11.418 -11.950 29.358 1.00 75.38 257 ILE A N 1
ATOM 2109 C CA . ILE A 1 257 ? -11.732 -10.529 29.426 1.00 75.38 257 ILE A CA 1
ATOM 2110 C C . ILE A 1 257 ? -12.935 -10.372 30.354 1.00 75.38 257 ILE A C 1
ATOM 2112 O O . ILE A 1 257 ? -13.860 -11.188 30.309 1.00 75.38 257 ILE A O 1
ATOM 2116 N N . GLU A 1 258 ? -12.925 -9.334 31.187 1.00 75.06 258 GLU A N 1
ATOM 2117 C CA . GLU A 1 258 ? -14.157 -8.851 31.811 1.00 75.06 258 GLU A CA 1
ATOM 2118 C C . GLU A 1 258 ? -15.169 -8.455 30.722 1.00 75.06 258 GLU A C 1
ATOM 2120 O O . GLU A 1 258 ? -14.795 -8.180 29.581 1.00 75.06 258 GLU A O 1
ATOM 2125 N N . GLU A 1 259 ? -16.461 -8.502 31.048 1.00 81.62 259 GLU A N 1
ATOM 2126 C CA . GLU A 1 259 ? -17.529 -8.266 30.073 1.00 81.62 259 GLU A CA 1
ATOM 2127 C C . GLU A 1 259 ? -17.417 -6.831 29.515 1.00 81.62 259 GLU A C 1
ATOM 2129 O O . GLU A 1 259 ? -17.561 -5.880 30.285 1.00 81.62 259 GLU A O 1
ATOM 2134 N N . PRO A 1 260 ? -17.111 -6.649 28.213 1.00 88.19 260 PRO A N 1
ATOM 2135 C CA . PRO A 1 260 ? -16.880 -5.325 27.647 1.00 88.19 260 PRO A CA 1
ATOM 2136 C C . PRO A 1 260 ? -18.199 -4.560 27.504 1.00 88.19 260 PRO A C 1
ATOM 2138 O O . PRO A 1 260 ? -19.255 -5.150 27.264 1.00 88.19 260 PRO A O 1
ATOM 2141 N N . ASP A 1 261 ? -18.130 -3.231 27.546 1.00 91.25 261 ASP A N 1
ATOM 2142 C CA . ASP A 1 261 ? -19.300 -2.371 27.349 1.00 91.25 261 ASP A CA 1
ATOM 2143 C C . ASP A 1 261 ? -19.856 -2.461 25.925 1.00 91.25 261 ASP A C 1
ATOM 2145 O O . ASP A 1 261 ? -21.066 -2.333 25.686 1.00 91.25 261 ASP A O 1
ATOM 2149 N N . ILE A 1 262 ? -18.947 -2.595 24.956 1.00 92.00 262 ILE A N 1
ATOM 2150 C CA . ILE A 1 262 ? -19.245 -2.625 23.528 1.00 92.00 262 ILE A CA 1
ATOM 2151 C C . ILE A 1 262 ? -18.345 -3.666 22.863 1.00 92.00 262 ILE A C 1
ATOM 2153 O O . ILE A 1 262 ? -17.126 -3.579 22.955 1.00 92.00 262 ILE A O 1
ATOM 2157 N N . ASN A 1 263 ? -18.933 -4.606 22.126 1.00 92.25 263 ASN A N 1
ATOM 2158 C CA . ASN A 1 263 ? -18.209 -5.461 21.188 1.00 92.25 263 ASN A CA 1
ATOM 2159 C C . ASN A 1 263 ? -18.403 -4.952 19.751 1.00 92.25 263 ASN A C 1
ATOM 2161 O O . ASN A 1 263 ? -19.533 -4.695 19.324 1.00 92.25 263 ASN A O 1
ATOM 2165 N N . VAL A 1 264 ? -17.307 -4.817 19.013 1.00 91.88 264 VAL A N 1
ATOM 2166 C CA . VAL A 1 264 ? -17.237 -4.449 17.601 1.00 91.88 264 VAL A CA 1
ATOM 2167 C C . VAL A 1 264 ? -16.541 -5.583 16.856 1.00 91.88 264 VAL A C 1
ATOM 2169 O O . VAL A 1 264 ? -15.316 -5.669 16.841 1.00 91.88 264 VAL A O 1
ATOM 2172 N N . ALA A 1 265 ? -17.324 -6.435 16.204 1.00 91.94 265 ALA A N 1
ATOM 2173 C CA . ALA A 1 265 ? -16.799 -7.495 15.355 1.00 91.94 265 ALA A CA 1
ATOM 2174 C C . ALA A 1 265 ? -16.715 -7.005 13.903 1.00 91.94 265 ALA A C 1
ATOM 2176 O O . ALA A 1 265 ? -17.712 -6.545 13.342 1.00 91.94 265 ALA A O 1
ATOM 2177 N N . VAL A 1 266 ? -15.541 -7.117 13.293 1.00 92.56 266 VAL A N 1
ATOM 2178 C CA . VAL A 1 266 ? -15.221 -6.670 11.936 1.00 92.56 266 VAL A CA 1
ATOM 2179 C C . VAL A 1 266 ? -14.872 -7.885 11.086 1.00 92.56 266 VAL A C 1
ATOM 2181 O O . VAL A 1 266 ? -14.016 -8.685 11.450 1.00 92.56 266 VAL A O 1
ATOM 2184 N N . GLU A 1 267 ? -15.546 -8.020 9.954 1.00 94.00 267 GLU A N 1
ATOM 2185 C CA . GLU A 1 267 ? -15.278 -9.064 8.970 1.00 94.00 267 GLU A CA 1
ATOM 2186 C C . GLU A 1 267 ? -13.956 -8.765 8.240 1.00 94.00 267 GLU A C 1
ATOM 2188 O O . GLU A 1 267 ? -13.674 -7.613 7.883 1.00 94.00 267 GLU A O 1
ATOM 2193 N N . PHE A 1 268 ? -13.111 -9.786 8.086 1.00 93.50 268 PHE A N 1
ATOM 2194 C CA . PHE A 1 268 ? -11.746 -9.622 7.600 1.00 93.50 268 PHE A CA 1
ATOM 2195 C C . PHE A 1 268 ? -11.689 -9.078 6.173 1.00 93.50 268 PHE A C 1
ATOM 2197 O O . PHE A 1 268 ? -10.873 -8.193 5.917 1.00 93.50 268 PHE A O 1
ATOM 2204 N N . ASP A 1 269 ? -12.538 -9.545 5.255 1.00 91.25 269 ASP A N 1
ATOM 2205 C CA . ASP A 1 269 ? -12.504 -9.069 3.872 1.00 91.25 269 ASP A CA 1
ATOM 2206 C C . ASP A 1 269 ? -12.825 -7.578 3.790 1.00 91.25 269 ASP A C 1
ATOM 2208 O O . ASP A 1 269 ? -12.119 -6.831 3.108 1.00 91.25 269 ASP A O 1
ATOM 2212 N N . PHE A 1 270 ? -13.817 -7.109 4.553 1.00 88.31 270 PHE A N 1
ATOM 2213 C CA . PHE A 1 270 ? -14.096 -5.682 4.677 1.00 88.31 270 PHE A CA 1
ATOM 2214 C C . PHE A 1 270 ? -12.891 -4.891 5.214 1.00 88.31 270 PHE A C 1
ATOM 2216 O O . PHE A 1 270 ? -12.584 -3.807 4.696 1.00 88.31 270 PHE A O 1
ATOM 2223 N N . LEU A 1 271 ? -12.215 -5.398 6.251 1.00 87.56 271 LEU A N 1
ATOM 2224 C CA . LEU A 1 271 ? -11.034 -4.745 6.822 1.00 87.56 271 LEU A CA 1
ATOM 2225 C C . LEU A 1 271 ? -9.886 -4.699 5.808 1.00 87.56 271 LEU A C 1
ATOM 2227 O O . LEU A 1 271 ? -9.305 -3.635 5.594 1.00 87.56 271 LEU A O 1
ATOM 2231 N N . TYR A 1 272 ? -9.598 -5.822 5.153 1.00 86.94 272 TYR A N 1
ATOM 2232 C CA . TYR A 1 272 ? -8.554 -5.949 4.144 1.00 86.94 272 TYR A CA 1
ATOM 2233 C C . TYR A 1 272 ? -8.786 -4.996 2.969 1.00 86.94 272 TYR A C 1
ATOM 2235 O O . TYR A 1 272 ? -7.892 -4.225 2.625 1.00 86.94 272 TYR A O 1
ATOM 2243 N N . ASP A 1 273 ? -9.996 -4.965 2.403 1.00 83.19 273 ASP A N 1
ATOM 2244 C CA . ASP A 1 273 ? -10.346 -4.056 1.305 1.00 83.19 273 ASP A CA 1
ATOM 2245 C C . ASP A 1 273 ? -10.239 -2.589 1.725 1.00 83.19 273 ASP A C 1
ATOM 2247 O O . ASP A 1 273 ? -9.852 -1.717 0.942 1.00 83.19 273 ASP A O 1
ATOM 2251 N N . THR A 1 274 ? -10.565 -2.303 2.982 1.00 79.56 274 THR A N 1
ATOM 2252 C CA . THR A 1 274 ? -10.425 -0.967 3.544 1.00 79.56 274 THR A CA 1
ATOM 2253 C C . THR A 1 274 ? -8.953 -0.562 3.615 1.00 79.56 274 THR A C 1
ATOM 2255 O O . THR A 1 274 ? -8.611 0.483 3.059 1.00 79.56 274 THR A O 1
ATOM 2258 N N . ILE A 1 275 ? -8.081 -1.387 4.212 1.00 78.81 275 ILE A N 1
ATOM 2259 C CA . ILE A 1 275 ? -6.629 -1.137 4.286 1.00 78.81 275 ILE A CA 1
ATOM 2260 C C . ILE A 1 275 ? -6.045 -1.004 2.879 1.00 78.81 275 ILE A C 1
ATOM 2262 O O . ILE A 1 275 ? -5.386 -0.015 2.583 1.00 78.81 275 ILE A O 1
ATOM 2266 N N . LYS A 1 276 ? -6.369 -1.932 1.975 1.00 76.88 276 LYS A N 1
ATOM 2267 C CA . LYS A 1 276 ? -5.941 -1.907 0.574 1.00 76.88 276 LYS A CA 1
ATOM 2268 C C . LYS A 1 276 ? -6.229 -0.570 -0.105 1.00 76.88 276 LYS A C 1
ATOM 2270 O O . LYS A 1 276 ? -5.406 -0.082 -0.864 1.00 76.88 276 LYS A O 1
ATOM 2275 N N . ILE A 1 277 ? -7.382 0.039 0.162 1.00 73.25 277 ILE A N 1
ATOM 2276 C CA . ILE A 1 277 ? -7.765 1.313 -0.463 1.00 73.25 277 ILE A CA 1
ATOM 2277 C C . ILE A 1 277 ? -7.067 2.504 0.197 1.00 73.25 277 ILE A C 1
ATOM 2279 O O . ILE A 1 277 ? -6.794 3.496 -0.474 1.00 73.25 277 ILE A O 1
ATOM 2283 N N . PHE A 1 278 ? -6.775 2.417 1.494 1.00 68.56 278 PHE A N 1
ATOM 2284 C CA . PHE A 1 278 ? -5.941 3.404 2.177 1.00 68.56 278 PHE A CA 1
ATOM 2285 C C . PHE A 1 278 ? -4.495 3.383 1.680 1.00 68.56 278 PHE A C 1
ATOM 2287 O O . PHE A 1 278 ? -3.902 4.445 1.511 1.00 68.56 278 PHE A O 1
ATOM 2294 N N . GLU A 1 279 ? -3.979 2.188 1.403 1.00 68.50 279 GLU A N 1
ATOM 2295 C CA . GLU A 1 279 ? -2.617 1.950 0.920 1.00 68.50 279 GLU A CA 1
ATOM 2296 C C . GLU A 1 279 ? -2.505 1.986 -0.612 1.00 68.50 279 GLU A C 1
ATOM 2298 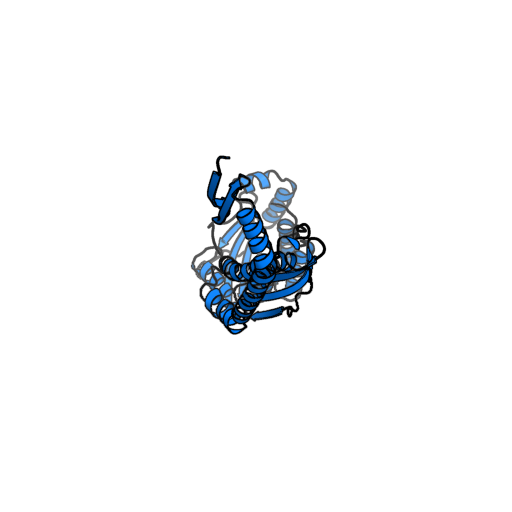O O . GLU A 1 279 ? -1.413 1.862 -1.161 1.00 68.50 279 GLU A O 1
ATOM 2303 N N . GLN A 1 280 ? -3.613 2.188 -1.337 1.00 65.44 280 GLN A N 1
ATOM 2304 C CA . GLN A 1 280 ? -3.610 2.425 -2.783 1.00 65.44 280 GLN A CA 1
ATOM 2305 C C . GLN A 1 280 ? -3.081 3.835 -3.098 1.00 65.44 280 GLN A C 1
ATOM 2307 O O . GLN A 1 280 ? -3.776 4.700 -3.630 1.00 65.44 280 GLN A O 1
ATOM 2312 N N . GLU A 1 281 ? -1.809 4.067 -2.800 1.00 60.00 281 GLU A N 1
ATOM 2313 C CA . GLU A 1 281 ? -0.997 5.040 -3.512 1.00 60.00 281 GLU A CA 1
ATOM 2314 C C . GLU A 1 281 ? -0.251 4.280 -4.597 1.00 60.00 281 GLU A C 1
ATOM 2316 O O . GLU A 1 281 ? 0.821 3.726 -4.375 1.00 60.00 281 GLU A O 1
ATOM 2321 N N . ALA A 1 282 ? -0.838 4.215 -5.791 1.00 60.00 282 ALA A N 1
ATOM 2322 C CA . ALA A 1 282 ? -0.091 3.708 -6.924 1.00 60.00 282 ALA A CA 1
ATOM 2323 C C . ALA A 1 282 ? 1.117 4.629 -7.139 1.00 60.00 282 ALA A C 1
ATOM 2325 O O . ALA A 1 282 ? 0.966 5.838 -7.364 1.00 60.00 282 ALA A O 1
ATOM 2326 N N . HIS A 1 283 ? 2.319 4.071 -7.013 1.00 72.12 283 HIS A N 1
ATOM 2327 C CA . HIS A 1 283 ? 3.535 4.839 -7.192 1.00 72.12 283 HIS A CA 1
ATOM 2328 C C . HIS A 1 283 ? 3.703 5.099 -8.681 1.00 72.12 283 HIS A C 1
ATOM 2330 O O . HIS A 1 283 ? 4.106 4.218 -9.439 1.00 72.12 283 HIS A O 1
ATOM 2336 N N . LEU A 1 284 ? 3.338 6.312 -9.092 1.00 80.94 284 LEU A N 1
ATOM 2337 C CA . LEU A 1 284 ? 3.573 6.795 -10.440 1.00 80.94 284 LEU A CA 1
ATOM 2338 C C . LEU A 1 284 ? 4.989 7.357 -10.538 1.00 80.94 284 LEU A C 1
ATOM 2340 O O . LEU A 1 284 ? 5.281 8.455 -10.048 1.00 80.94 284 LEU A O 1
ATOM 2344 N N . GLU A 1 285 ? 5.845 6.629 -11.232 1.00 83.50 285 GLU A N 1
ATOM 2345 C CA . GLU A 1 285 ? 7.118 7.132 -11.706 1.00 83.50 285 GLU A CA 1
ATOM 2346 C C . GLU A 1 285 ? 6.939 7.851 -13.046 1.00 83.50 285 GLU A C 1
ATOM 2348 O O . GLU A 1 285 ? 6.204 7.425 -13.939 1.00 83.50 285 GLU A O 1
ATOM 2353 N N . SER A 1 286 ? 7.592 9.007 -13.159 1.00 87.88 286 SER A N 1
ATOM 2354 C CA . SER A 1 286 ? 7.550 9.854 -14.353 1.00 87.88 286 SER A CA 1
ATOM 2355 C C . SER A 1 286 ? 8.902 10.530 -14.576 1.00 87.88 286 SER A C 1
ATOM 2357 O O . SER A 1 286 ? 9.584 10.904 -13.607 1.00 87.88 286 SER A O 1
ATOM 2359 N N . PRO A 1 287 ? 9.332 10.695 -15.837 1.00 89.12 287 PRO A N 1
ATOM 2360 C CA . PRO A 1 287 ? 10.649 11.212 -16.131 1.00 89.12 287 PRO A CA 1
ATOM 2361 C C . PRO A 1 287 ? 10.689 12.716 -15.843 1.00 89.12 287 PRO A C 1
ATOM 2363 O O . PRO A 1 287 ? 9.650 13.387 -15.847 1.00 89.12 287 PRO A O 1
ATOM 2366 N N . PRO A 1 288 ? 11.880 13.293 -15.601 1.00 86.44 288 PRO A N 1
ATOM 2367 C CA . PRO A 1 288 ? 12.008 14.692 -15.197 1.00 86.44 288 PRO A CA 1
ATOM 2368 C C . PRO A 1 288 ? 11.343 15.689 -16.154 1.00 86.44 288 PRO A C 1
ATOM 2370 O O . PRO A 1 288 ? 10.793 16.685 -15.688 1.00 86.44 288 PRO A O 1
ATOM 2373 N N . TRP A 1 289 ? 11.346 15.405 -17.461 1.00 84.88 289 TRP A N 1
ATOM 2374 C CA . TRP A 1 289 ? 10.740 16.249 -18.498 1.00 84.88 289 TRP A CA 1
ATOM 2375 C C . TRP A 1 289 ? 9.213 16.143 -18.584 1.00 84.88 289 TRP A C 1
ATOM 2377 O O . TRP A 1 289 ? 8.568 17.028 -19.137 1.00 84.88 289 TRP A O 1
ATOM 2387 N N . ALA A 1 290 ? 8.613 15.097 -18.013 1.00 83.94 290 ALA A N 1
ATOM 2388 C CA . ALA A 1 290 ? 7.164 14.908 -17.988 1.00 83.94 290 ALA A CA 1
ATOM 2389 C C . ALA A 1 290 ? 6.514 15.370 -16.680 1.00 83.94 290 ALA A C 1
ATOM 2391 O O . ALA A 1 290 ? 5.287 15.301 -16.551 1.00 83.94 290 ALA A O 1
ATOM 2392 N N . ARG A 1 291 ? 7.313 15.836 -15.708 1.00 69.56 291 ARG A N 1
ATOM 2393 C CA . ARG A 1 291 ? 6.820 16.284 -14.404 1.00 69.56 291 ARG A CA 1
ATOM 2394 C C . ARG A 1 291 ? 5.917 17.503 -14.567 1.00 69.56 291 ARG A C 1
ATOM 2396 O O . ARG A 1 291 ? 6.370 18.645 -14.566 1.00 69.56 291 ARG A O 1
ATOM 2403 N N . GLN A 1 292 ? 4.608 17.267 -14.605 1.00 54.25 292 GLN A N 1
ATOM 2404 C CA . GLN A 1 292 ? 3.664 18.273 -14.137 1.00 54.25 292 GLN A CA 1
ATOM 2405 C C . GLN A 1 292 ? 3.959 18.549 -12.655 1.00 54.25 292 GLN A C 1
ATOM 2407 O O . GLN A 1 292 ? 4.425 17.639 -11.957 1.00 54.25 292 GLN A O 1
ATOM 2412 N N . PRO A 1 293 ? 3.731 19.781 -12.153 1.00 40.97 293 PRO A N 1
ATOM 2413 C CA . PRO A 1 293 ? 3.875 20.064 -10.732 1.00 40.97 293 PRO A CA 1
ATOM 2414 C C . PRO A 1 293 ? 3.105 18.986 -9.988 1.00 40.97 293 PRO A C 1
ATOM 2416 O O . PRO A 1 293 ? 1.903 18.852 -10.223 1.00 40.97 293 PRO A O 1
ATOM 2419 N N . ARG A 1 294 ? 3.818 18.183 -9.178 1.00 40.78 294 ARG A N 1
ATOM 2420 C CA . ARG A 1 294 ? 3.228 17.140 -8.339 1.00 40.78 294 ARG A CA 1
ATOM 2421 C C . ARG A 1 294 ? 2.035 17.796 -7.669 1.00 40.78 294 ARG A C 1
ATOM 2423 O O . ARG A 1 294 ? 2.215 18.595 -6.749 1.00 40.78 294 ARG A O 1
ATOM 2430 N N . ARG A 1 295 ? 0.816 17.520 -8.151 1.00 33.62 295 ARG A N 1
ATOM 2431 C CA . ARG A 1 295 ? -0.349 17.774 -7.319 1.00 33.62 295 ARG A CA 1
ATOM 2432 C C . ARG A 1 295 ? -0.012 16.959 -6.085 1.00 33.62 295 ARG A C 1
ATOM 2434 O O . ARG A 1 295 ? 0.304 15.781 -6.269 1.00 33.62 295 ARG A O 1
ATOM 2441 N N . PRO A 1 296 ? 0.058 17.558 -4.884 1.00 33.22 296 PRO A N 1
ATOM 2442 C CA . PRO A 1 296 ? 0.161 16.745 -3.691 1.00 33.22 296 PRO A CA 1
ATOM 2443 C C . PRO A 1 296 ? -0.953 15.725 -3.866 1.00 33.22 296 PRO A C 1
ATOM 2445 O O . PRO A 1 296 ? -2.110 16.132 -4.024 1.00 33.22 296 PRO A O 1
ATOM 2448 N N . ILE A 1 297 ? -0.582 14.448 -4.026 1.00 37.25 297 ILE A N 1
ATOM 2449 C CA . ILE A 1 297 ? -1.535 13.352 -3.997 1.00 37.25 297 ILE A CA 1
ATOM 2450 C C . ILE A 1 297 ? -2.093 13.523 -2.608 1.00 37.25 297 ILE A C 1
ATOM 2452 O O . ILE A 1 297 ? -1.432 13.286 -1.600 1.00 37.25 297 ILE A O 1
ATOM 2456 N N . LYS A 1 298 ? -3.220 14.223 -2.560 1.00 34.16 298 LYS A N 1
ATOM 2457 C CA . LYS A 1 298 ? -3.840 14.615 -1.325 1.00 34.16 298 LYS A CA 1
ATOM 2458 C C . LYS A 1 298 ? -4.245 13.264 -0.768 1.00 34.16 298 LYS A C 1
ATOM 2460 O O . LYS A 1 298 ? -5.260 12.730 -1.206 1.00 34.16 298 LYS A O 1
ATOM 2465 N N . ARG A 1 299 ? -3.496 12.764 0.222 1.00 42.00 299 ARG A N 1
ATOM 2466 C CA . ARG A 1 299 ? -4.042 11.999 1.349 1.00 42.00 299 ARG A CA 1
ATOM 2467 C C . ARG A 1 299 ? -5.089 12.874 2.042 1.00 42.00 299 ARG A C 1
ATOM 2469 O O . ARG A 1 299 ? -4.971 13.262 3.192 1.00 42.00 299 ARG A O 1
ATOM 2476 N N . ILE A 1 300 ? -6.113 13.268 1.301 1.00 37.75 300 ILE A N 1
ATOM 2477 C CA . ILE A 1 300 ? -7.425 13.474 1.850 1.00 37.75 300 ILE A CA 1
ATOM 2478 C C . ILE A 1 300 ? -8.062 12.133 1.562 1.00 37.75 300 ILE A C 1
ATOM 2480 O O . ILE A 1 300 ? -8.772 11.944 0.574 1.00 37.75 300 ILE A O 1
ATOM 2484 N N . VAL A 1 301 ? -7.761 11.179 2.439 1.00 50.22 301 VAL A N 1
ATOM 2485 C CA . VAL A 1 301 ? -8.805 10.258 2.844 1.00 50.22 301 VAL A CA 1
ATOM 2486 C C . VAL A 1 301 ? -9.990 11.161 3.144 1.00 50.22 301 VAL A C 1
ATOM 2488 O O . VAL A 1 301 ? -9.971 11.926 4.105 1.00 50.22 301 VAL A O 1
ATOM 2491 N N . ASP A 1 302 ? -10.962 11.184 2.243 1.00 58.19 302 ASP A N 1
ATOM 2492 C CA . ASP A 1 302 ? -12.183 11.923 2.477 1.00 58.19 302 ASP A CA 1
ATOM 2493 C C . ASP A 1 302 ? -12.832 11.240 3.678 1.00 58.19 302 ASP A C 1
ATOM 2495 O O . ASP A 1 302 ? -13.384 10.146 3.563 1.00 58.19 302 ASP A O 1
ATOM 2499 N N . THR A 1 303 ? -12.682 11.844 4.855 1.00 57.06 303 THR A N 1
ATOM 2500 C CA . THR A 1 303 ? -13.248 11.386 6.123 1.00 57.06 303 THR A CA 1
ATOM 2501 C C . THR A 1 303 ? -14.714 10.982 5.947 1.00 57.06 303 THR A C 1
ATOM 2503 O O . THR A 1 303 ? -15.167 9.997 6.532 1.00 57.06 303 THR A O 1
ATOM 2506 N N . GLY A 1 304 ? -15.447 11.679 5.066 1.00 61.09 304 GLY A N 1
ATOM 2507 C CA . GLY A 1 304 ? -16.813 11.338 4.686 1.00 61.09 304 GLY A CA 1
ATOM 2508 C C . GLY A 1 304 ? -16.945 9.972 4.007 1.00 61.09 304 GLY A C 1
ATOM 2509 O O . GLY A 1 304 ? -17.864 9.226 4.340 1.00 61.09 304 GLY A O 1
ATOM 2510 N N . LYS A 1 305 ? -16.020 9.596 3.113 1.00 68.31 305 LYS A N 1
ATOM 2511 C CA . LYS A 1 305 ? -15.995 8.276 2.456 1.00 68.31 305 LYS A CA 1
ATOM 2512 C C . LYS A 1 305 ? -15.705 7.144 3.437 1.00 68.31 305 LYS A C 1
ATOM 2514 O O . LYS A 1 305 ? -16.336 6.095 3.332 1.00 68.31 305 LYS A O 1
ATOM 2519 N N . VAL A 1 306 ? -14.808 7.353 4.403 1.00 66.75 306 VAL A N 1
ATOM 2520 C CA . VAL A 1 306 ? -14.509 6.353 5.447 1.00 66.75 306 VAL A CA 1
ATOM 2521 C C . VAL A 1 306 ? -15.726 6.126 6.330 1.00 66.75 306 VAL A C 1
ATOM 2523 O O . VAL A 1 306 ? -16.161 4.991 6.505 1.00 66.75 306 VAL A O 1
ATOM 2526 N N . ILE A 1 307 ? -16.337 7.207 6.821 1.00 69.00 307 ILE A N 1
ATOM 2527 C CA . ILE A 1 307 ? -17.552 7.125 7.641 1.00 69.00 307 ILE A CA 1
ATOM 2528 C C . ILE A 1 307 ? -18.687 6.459 6.859 1.00 69.00 307 ILE A C 1
ATOM 2530 O O . ILE A 1 307 ? -19.387 5.613 7.411 1.00 69.00 307 ILE A O 1
ATOM 2534 N N . ALA A 1 308 ? -18.873 6.816 5.584 1.00 75.62 308 ALA A N 1
ATOM 2535 C CA . ALA A 1 308 ? -19.898 6.217 4.736 1.00 75.62 308 ALA A CA 1
ATOM 2536 C C . ALA A 1 308 ? -19.663 4.715 4.525 1.00 75.62 308 ALA A C 1
ATOM 2538 O O . ALA A 1 308 ? -20.619 3.947 4.592 1.00 75.62 308 ALA A O 1
ATOM 2539 N N . ARG A 1 309 ? -18.410 4.283 4.330 1.00 74.94 309 ARG A N 1
ATOM 2540 C CA . ARG A 1 309 ? -18.062 2.860 4.216 1.00 74.94 309 ARG A CA 1
ATOM 2541 C C . ARG A 1 309 ? -18.290 2.093 5.501 1.00 74.94 309 ARG A C 1
ATOM 2543 O O . ARG A 1 309 ? -18.904 1.039 5.447 1.00 74.94 309 ARG A O 1
ATOM 2550 N N . VAL A 1 310 ? -17.851 2.623 6.639 1.00 74.94 310 VAL A N 1
ATOM 2551 C CA . VAL A 1 310 ? -18.098 1.973 7.931 1.00 74.94 310 VAL A CA 1
ATOM 2552 C C . VAL A 1 310 ? -19.601 1.892 8.200 1.00 74.94 310 VAL A C 1
ATOM 2554 O O . VAL A 1 310 ? -20.098 0.833 8.561 1.00 74.94 310 VAL A O 1
ATOM 2557 N N . ALA A 1 311 ? -20.360 2.961 7.946 1.00 76.19 311 ALA A N 1
ATOM 2558 C CA . ALA A 1 311 ? -21.815 2.926 8.079 1.00 76.19 311 ALA A CA 1
ATOM 2559 C C . ALA A 1 311 ? -22.459 1.888 7.142 1.00 76.19 311 ALA A C 1
ATOM 2561 O O . ALA A 1 311 ? -23.340 1.146 7.572 1.00 76.19 311 ALA A O 1
ATOM 2562 N N . ALA A 1 312 ? -22.005 1.800 5.889 1.00 80.69 312 ALA A N 1
ATOM 2563 C CA . ALA A 1 312 ? -22.461 0.781 4.949 1.00 80.69 312 ALA A CA 1
ATOM 2564 C C . ALA A 1 312 ? -22.114 -0.635 5.430 1.00 80.69 312 ALA A C 1
ATOM 2566 O O . ALA A 1 312 ? -22.971 -1.506 5.354 1.00 80.69 312 ALA A O 1
ATOM 2567 N N . ALA A 1 313 ? -20.921 -0.843 5.990 1.00 81.75 313 ALA A N 1
ATOM 2568 C CA . ALA A 1 313 ? -20.473 -2.124 6.529 1.00 81.75 313 ALA A CA 1
ATOM 2569 C C . ALA A 1 313 ? -21.279 -2.565 7.755 1.00 81.75 313 ALA A C 1
ATOM 2571 O O . ALA A 1 313 ? -21.584 -3.746 7.898 1.00 81.75 313 ALA A O 1
ATOM 2572 N N . VAL A 1 314 ? -21.691 -1.624 8.609 1.00 81.19 314 VAL A N 1
ATOM 2573 C CA . VAL A 1 314 ? -22.621 -1.908 9.713 1.00 81.19 314 VAL A CA 1
ATOM 2574 C C . VAL A 1 314 ? -23.972 -2.392 9.173 1.00 81.19 314 VAL A C 1
ATOM 2576 O O . VAL A 1 314 ? -24.560 -3.325 9.712 1.00 81.19 314 VAL A O 1
ATOM 2579 N N . VAL A 1 315 ? -24.466 -1.783 8.090 1.00 79.88 315 VAL A N 1
ATOM 2580 C CA . VAL A 1 315 ? -25.742 -2.164 7.460 1.00 79.88 315 VAL A CA 1
ATOM 2581 C C . VAL A 1 315 ? -25.637 -3.491 6.704 1.00 79.88 315 VAL A C 1
ATOM 2583 O O . VAL A 1 315 ? -26.566 -4.292 6.755 1.00 79.88 315 VAL A O 1
ATOM 2586 N N . SER A 1 316 ? -24.525 -3.737 6.009 1.00 81.12 316 SER A N 1
ATOM 2587 C CA . SER A 1 316 ? -24.301 -4.956 5.225 1.00 81.12 316 SER A CA 1
ATOM 2588 C C . SER A 1 316 ? -23.830 -6.146 6.065 1.00 81.12 316 SER A C 1
ATOM 2590 O O . SER A 1 316 ? -23.723 -7.247 5.534 1.00 81.12 316 SER A O 1
ATOM 2592 N N . GLY A 1 317 ? -23.552 -5.944 7.357 1.00 81.19 317 GLY A N 1
ATOM 2593 C CA . GLY A 1 317 ? -23.110 -6.985 8.286 1.00 81.19 317 GLY A CA 1
ATOM 2594 C C . GLY A 1 317 ? -21.598 -7.230 8.331 1.00 81.19 317 GLY A C 1
ATOM 2595 O O . GLY A 1 317 ? -21.173 -8.102 9.088 1.00 81.19 317 GLY A O 1
ATOM 2596 N N . GLY A 1 318 ? -20.800 -6.453 7.588 1.00 81.69 318 GLY A N 1
ATOM 2597 C CA . GLY A 1 318 ? -19.331 -6.465 7.655 1.00 81.69 318 GLY A CA 1
ATOM 2598 C C . GLY A 1 318 ? -18.776 -5.879 8.959 1.00 81.69 318 GLY A C 1
ATOM 2599 O O . GLY A 1 318 ? -17.655 -6.185 9.349 1.00 81.69 318 GLY A O 1
ATOM 2600 N N . ILE A 1 319 ? -19.573 -5.081 9.680 1.00 87.69 319 ILE A N 1
ATOM 2601 C CA . ILE A 1 319 ? -19.309 -4.691 11.071 1.00 87.69 319 ILE A CA 1
ATOM 2602 C C . ILE A 1 319 ? -20.544 -5.013 11.910 1.00 87.69 319 ILE A C 1
ATOM 2604 O O . ILE A 1 319 ? -21.655 -4.601 11.580 1.00 87.69 319 ILE A O 1
ATOM 2608 N N . ARG A 1 320 ? -20.363 -5.708 13.031 1.00 90.00 320 ARG A N 1
ATOM 2609 C CA . ARG A 1 320 ? -21.426 -6.010 13.994 1.00 90.00 320 ARG A CA 1
ATOM 2610 C C . ARG A 1 320 ? -21.105 -5.330 15.315 1.00 90.00 320 ARG A C 1
ATOM 2612 O O . ARG A 1 320 ? -19.998 -5.454 15.824 1.00 90.00 320 ARG A O 1
ATOM 2619 N N . VAL A 1 321 ? -22.084 -4.617 15.868 1.00 88.69 321 VAL A N 1
ATOM 2620 C CA . VAL A 1 321 ? -21.950 -3.909 17.148 1.00 88.69 321 VAL A CA 1
ATOM 2621 C C . VAL A 1 321 ? -22.908 -4.522 18.162 1.00 88.69 321 VAL A C 1
ATOM 2623 O O . VAL A 1 321 ? -24.112 -4.597 17.905 1.00 88.69 321 VAL A O 1
ATOM 2626 N N . SER A 1 322 ? -22.387 -4.929 19.318 1.00 89.50 322 SER A N 1
ATOM 2627 C CA . SER A 1 322 ? -23.172 -5.456 20.435 1.00 89.50 322 SER A CA 1
ATOM 2628 C C . SER A 1 322 ? -22.905 -4.649 21.712 1.00 89.50 322 SER A C 1
ATOM 2630 O O . SER A 1 322 ? -21.742 -4.483 22.064 1.00 89.50 322 SER A O 1
ATOM 2632 N N . PRO A 1 323 ? -23.941 -4.146 22.410 1.00 89.62 323 PRO A N 1
ATOM 2633 C CA . PRO A 1 323 ? -25.344 -4.145 21.996 1.00 89.62 323 PRO A CA 1
ATOM 2634 C C . PRO A 1 323 ? -25.579 -3.207 20.798 1.00 89.62 323 PRO A C 1
ATOM 2636 O O . PRO A 1 323 ? -24.914 -2.182 20.655 1.00 89.62 323 PRO A O 1
ATOM 2639 N N . ILE A 1 324 ? -26.586 -3.490 19.962 1.00 85.06 324 ILE A N 1
ATOM 2640 C CA . ILE A 1 324 ? -26.872 -2.685 18.753 1.00 85.06 324 ILE A CA 1
ATOM 2641 C C . ILE A 1 324 ? -27.153 -1.203 19.061 1.00 85.06 324 ILE A C 1
ATOM 2643 O O . ILE A 1 324 ? -26.886 -0.318 18.244 1.00 85.06 324 ILE A O 1
ATOM 2647 N N . THR A 1 325 ? -27.635 -0.907 20.271 1.00 86.12 325 THR A N 1
ATOM 2648 C CA . THR A 1 325 ? -27.867 0.453 20.780 1.00 86.12 325 THR A CA 1
ATOM 2649 C C . THR A 1 325 ? -26.580 1.270 20.937 1.00 86.12 325 THR A C 1
ATOM 2651 O O . THR A 1 325 ? -26.653 2.495 21.033 1.00 86.12 325 THR A O 1
ATOM 2654 N N . ALA A 1 326 ? -25.405 0.632 20.916 1.00 87.50 326 ALA A N 1
ATOM 2655 C CA . ALA A 1 326 ? -24.100 1.285 20.938 1.00 87.50 326 ALA A CA 1
ATOM 2656 C C . ALA A 1 326 ? -23.612 1.744 19.549 1.00 87.50 326 ALA A C 1
ATOM 2658 O O . ALA A 1 326 ? -22.656 2.515 19.467 1.00 87.50 326 ALA A O 1
ATOM 2659 N N . THR A 1 327 ? -24.289 1.371 18.455 1.00 85.50 327 THR A N 1
ATOM 2660 C CA . THR A 1 327 ? -23.914 1.772 17.081 1.00 85.50 327 THR A CA 1
ATOM 2661 C C . THR A 1 327 ? -23.700 3.288 16.915 1.00 85.50 327 THR A C 1
ATOM 2663 O O . THR A 1 327 ? -22.683 3.687 16.343 1.00 85.50 327 THR A O 1
ATOM 2666 N N . PRO A 1 328 ? -24.571 4.180 17.441 1.00 85.69 328 PRO A N 1
ATOM 2667 C CA . PRO A 1 328 ? -24.342 5.624 17.350 1.00 85.69 328 PRO A CA 1
ATOM 2668 C C . PRO A 1 328 ? -23.076 6.081 18.086 1.00 85.69 328 PRO A C 1
ATOM 2670 O O . PRO A 1 328 ? -22.422 7.028 17.649 1.00 85.69 328 PRO A O 1
ATOM 2673 N N . THR A 1 329 ? -22.722 5.412 19.188 1.00 85.31 329 THR A N 1
ATOM 2674 C CA . THR A 1 329 ? -21.492 5.676 19.943 1.00 85.31 329 THR A CA 1
ATOM 2675 C C . THR A 1 329 ? -20.263 5.318 19.105 1.00 85.31 329 THR A C 1
ATOM 2677 O O . THR A 1 329 ? -19.383 6.164 18.960 1.00 85.31 329 THR A O 1
ATOM 2680 N N . VAL A 1 330 ? -20.248 4.142 18.467 1.00 82.81 330 VAL A N 1
ATOM 2681 C CA . VAL A 1 330 ? -19.164 3.710 17.562 1.00 82.81 330 VAL A CA 1
ATOM 2682 C C . VAL A 1 330 ? -18.997 4.683 16.387 1.00 82.81 330 VAL A C 1
ATOM 2684 O O . VAL A 1 330 ? -17.897 5.170 16.130 1.00 82.81 330 VAL A O 1
ATOM 2687 N N . LEU A 1 331 ? -20.090 5.065 15.715 1.00 81.38 331 LEU A N 1
ATOM 2688 C CA . LEU A 1 331 ? -20.042 6.021 14.598 1.00 81.38 331 LEU A CA 1
ATOM 2689 C C . LEU A 1 331 ? -19.572 7.421 15.027 1.00 81.38 331 LEU A C 1
ATOM 2691 O O . LEU A 1 331 ? -18.868 8.102 14.278 1.00 81.38 331 LEU A O 1
ATOM 2695 N N . SER A 1 332 ? -19.961 7.873 16.223 1.00 79.50 332 SER A N 1
ATOM 2696 C CA . SER A 1 332 ? -19.497 9.147 16.781 1.00 79.50 332 SER A CA 1
ATOM 2697 C C . SER A 1 332 ? -18.007 9.117 17.113 1.00 79.50 332 SER A C 1
ATOM 2699 O O . SER A 1 332 ? -17.335 10.137 16.958 1.00 79.50 332 SER A O 1
ATOM 2701 N N . PHE A 1 333 ? -17.500 7.978 17.582 1.00 76.06 333 PHE A N 1
ATOM 2702 C CA . PHE A 1 333 ? -16.089 7.802 17.897 1.00 76.06 333 PHE A CA 1
ATOM 2703 C C . PHE A 1 333 ? -15.228 7.778 16.629 1.00 76.06 333 PHE A C 1
ATOM 2705 O O . PHE A 1 333 ? -14.256 8.521 16.531 1.00 76.06 333 PHE A O 1
ATOM 2712 N N . LEU A 1 334 ? -15.656 7.055 15.593 1.00 71.38 334 LEU A N 1
ATOM 2713 C CA . LEU A 1 334 ? -14.986 7.063 14.288 1.00 71.38 334 LEU A CA 1
ATOM 2714 C C . LEU A 1 334 ? -14.931 8.459 13.664 1.00 71.38 334 LEU A C 1
ATOM 2716 O O . LEU A 1 334 ? -13.916 8.845 13.097 1.00 71.38 334 LEU A O 1
ATOM 2720 N N . LYS A 1 335 ? -15.998 9.254 13.811 1.00 70.19 335 LYS A N 1
ATOM 2721 C CA . LYS A 1 335 ? -16.000 10.669 13.407 1.00 70.19 335 LYS A CA 1
ATOM 2722 C C . LYS A 1 335 ? -14.967 11.506 14.154 1.00 70.19 335 LYS A C 1
ATOM 2724 O O . LYS A 1 335 ? -14.449 12.457 13.581 1.00 70.19 335 LYS A O 1
ATOM 2729 N N . LEU A 1 336 ? -14.714 11.195 15.423 1.00 68.56 336 LEU A N 1
ATOM 2730 C CA . LEU A 1 336 ? -13.719 11.896 16.226 1.00 68.56 336 LEU A CA 1
ATOM 2731 C C . LEU A 1 336 ? -12.299 11.546 15.767 1.00 68.56 336 LEU A C 1
ATOM 2733 O O . LEU A 1 336 ? -11.518 12.463 15.551 1.00 68.56 336 LEU A O 1
ATOM 2737 N N . ILE A 1 337 ? -12.010 10.262 15.531 1.00 65.12 337 ILE A N 1
ATOM 2738 C CA . ILE A 1 337 ? -10.704 9.815 15.017 1.00 65.12 337 ILE A CA 1
ATOM 2739 C C . ILE A 1 337 ? -10.462 10.336 13.596 1.00 65.12 337 ILE A C 1
ATOM 2741 O O . ILE A 1 337 ? -9.388 10.834 13.290 1.00 65.12 337 ILE A O 1
ATOM 2745 N N . ALA A 1 338 ? -11.459 10.246 12.716 1.00 59.19 338 ALA A N 1
ATOM 2746 C CA . ALA A 1 338 ? -11.278 10.568 11.303 1.00 59.19 338 ALA A CA 1
ATOM 2747 C C . ALA A 1 338 ? -11.401 12.072 10.987 1.00 59.19 338 ALA A C 1
ATOM 2749 O O . ALA A 1 338 ? -10.988 12.508 9.914 1.00 59.19 338 ALA A O 1
ATOM 2750 N N . GLY A 1 339 ? -12.022 12.862 11.870 1.00 48.56 339 GLY A N 1
ATOM 2751 C CA . GLY A 1 339 ? -12.243 14.304 11.697 1.00 48.56 339 GLY A CA 1
ATOM 2752 C C . GLY A 1 339 ? -11.232 15.199 12.416 1.00 48.56 339 GLY A C 1
ATOM 2753 O O . GLY A 1 339 ? -11.280 16.415 12.236 1.00 48.56 339 GLY A O 1
ATOM 2754 N N . GLY A 1 340 ? -10.351 14.624 13.234 1.00 38.59 340 GLY A N 1
ATOM 2755 C CA . GLY A 1 340 ? -9.335 15.350 13.980 1.00 38.59 340 GLY A CA 1
ATOM 2756 C C . GLY A 1 340 ? -7.950 15.030 13.447 1.00 38.59 340 GLY A C 1
ATOM 2757 O O . GLY A 1 340 ? -7.515 13.887 13.501 1.00 38.59 340 GLY A O 1
ATOM 2758 N N . SER A 1 341 ? -7.243 16.058 12.989 1.00 33.78 341 SER A N 1
ATOM 2759 C CA . SER A 1 341 ? -5.804 16.130 13.212 1.00 33.78 341 SER A CA 1
ATOM 2760 C C . SER A 1 341 ? -5.548 15.768 14.682 1.00 33.78 341 SER A C 1
ATOM 2762 O O . SER A 1 341 ? -5.969 16.527 15.560 1.00 33.78 341 SER A O 1
ATOM 2764 N N . MET A 1 342 ? -4.976 14.590 14.940 1.00 34.22 342 MET A N 1
ATOM 2765 C CA . MET A 1 342 ? -4.220 14.372 16.173 1.00 34.22 342 MET A CA 1
ATOM 2766 C C . MET A 1 342 ? -2.948 15.208 16.105 1.00 34.22 342 MET A C 1
ATOM 2768 O O . MET A 1 342 ? -2.364 15.288 14.996 1.00 34.22 342 MET A O 1
#

Secondary structure (DSSP, 8-state):
---EEEEEEEEEE-TTS-EEEEEEEEEESGGGHHHHHHHHHHHHHHHHHHHHHHHHHHHHHHHHHHHHSSHHHHHIIIIIIIHH-GGGHHHHHHHHHHHHHHHHHHHHHHHHHHTTSS------PPPEEEEE-SSEEEEEEEEEEEETTEEEEEEEEEEEE---HHHHHHHHHHHHHHTS-SSSS----S--HHHHHHHHH-HHHHHHHHHHHHHTTS-EEEEEEEEETTEEEEEEEEEE-TTTS-EEEE--TT-PPP--SEEEEEEHHHHHHHHHHHS---EEE--GGG------------HHHHHHHHHHHHHHTSEEEESGGGHHHHHHHHHHHHHS--